Protein 5APU (pdb70)

GO terms:
  GO:0005634 nucleus (C, IDA)
  GO:0001228 DNA-binding transcription activator activity, RNA polymerase II-specific (F, IDA)
  GO:0003682 chromatin binding (F, IDA)
  GO:0003700 DNA-binding transcription factor activity (F, IDA)
  GO:0045899 positive regulation of RNA polymerase II transcription preinitiation complex assembly (P, IDA)
  GO:0043565 sequence-specific DNA binding (F, IDA)
  GO:0045899 positive regulation of RNA polymerase II transcription preinitiation complex assembly (P, IGI)
  GO:1903833 positive regulation of cellular response to amino acid starvation (P, IGI)
  GO:0060261 positive regulation of transcription initiation by RNA polymerase II (P, IGI)
  GO:0001228 DNA-binding transcription activato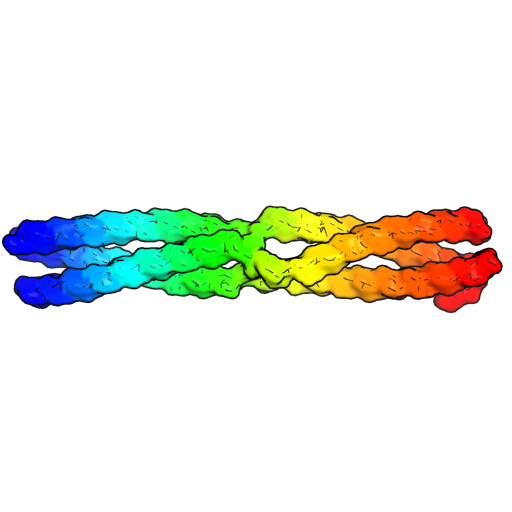r activity, RNA polymerase II-specific (F, IMP)
  GO:0003700 DNA-binding transcription factor activity (F, IMP)
  GO:0045899 positive regulation of RNA polymerase II transcription preinitiation complex assembly (P, IMP)
  GO:0045944 positive regulation of transcription by RNA polymerase II (P, IMP)
  GO:0010688 negative regulation of ribosomal protein gene transcription by RNA polymerase II (P, IMP)
  GO:0043565 sequence-specific DNA binding (F, HDA)
  GO:1903833 positive regulation of cellular response to amino acid starvation (P, IMP)
  GO:1990139 protein localization to nuclear periphery (P, IMP)
  GO:0031669 cellular response to nutrient levels (P, IMP)
  GO:0060261 positive regulation of transcription initiation by RNA polymerase II (P, IMP)
  GO:0000122 negative regulation of transcription by RNA polymerase II (P, IMP)

Organism: Saccharomyces cerevisiae (strain ATCC 204508 / S288c) (NCBI:txid559292)

InterPro domains:
  IPR004827 Basic-leucine zipper domain [PF07716] (225-276)
  IPR004827 Basic-leucine zipper domain [PS00036] (231-245)
  IPR004827 Basic-leucine zipper domain [PS50217] (231-276)
  IPR004827 Basic-leucine zipper domain [SM00338] (223-280)
  IPR046347 Basic-leucine zipper domain superfamily [SSF57959] (225-279)
  IPR050946 AP-1 Transcription Factor bZIP [PTHR11462] (76-279)

Solvent-accessible surface area: 12702 Å² total; per-residue (Å²): 100,76,69,49,0,80,91,35,3,100,70,0,69,75,92,2,146,110,0,54,74,27,2,56,54,6,108,109,90,2,59,80,15,16,46,85,88,96,0,121,143,14,35,69,72,0,89,85,0,65,70,64,1,145,101,0,53,79,21,2,62,171,4,96,170,109,44,93,144,73,142,53,10,44,58,76,0,85,92,1,24,74,92,1,157,114,6,43,72,26,1,52,80,2,97,146,82,8,53,99,23,13,42,102,91,84,6,127,143,6,62,72,79,0,86,90,0,45,70,67,1,147,94,1,49,55,11,2,39,98,0,93,156,100,40,93,78,73,73,22,67,89,45,6,111,68,1,69,72,71,1,138,104,3,54,60,19,0,52,117,3,101,79,88,3,77,89,17,2,55,95,71,54,2,115,113,15,60,64,84,0,82,73,0,51,75,94,2,146,107,2,49,71,28,1,46,164,3,30,161,105,49,70,37,268

Sequence (205 aa):
HMKQLEDKVEEEELLSKVYHLENEVARLLKKLIANKEDKADMKQLEDKVEEEELLSKVYHLENEVARLKKLVGHMKQLEDKVEELLSSKVYHLENEEVARLKKLIANKEDKADMKQLEDKVEELLSKVYHLENEVARLKKLVGMKQLEDKVEELLSKKVYYHLENEVARRLKKLIANKEDKADMKQLEDKVEELLSKVYHLENEVARLKKLVGER

Structure (mmCIF, N/CA/C/O backbone):
data_5APU
#
_entry.id   5APU
#
_cell.length_a   26.200
_cell.length_b   37.520
_cell.length_c   95.000
_cell.angle_alpha   90.00
_cell.angle_beta   92.56
_cell.angle_gamma   90.00
#
_symmetry.space_group_name_H-M   'P 1 21 1'
#
loop_
_entity.id
_entity.type
_entity.pdbx_description
1 polymer 'GENERAL CONTROL PROTEIN GCN4'
2 non-polymer UREA
3 water water
#
loop_
_atom_site.group_PDB
_atom_site.id
_atom_site.type_symbol
_atom_site.label_atom_id
_atom_site.label_alt_id
_atom_site.label_comp_id
_atom_site.label_asym_id
_atom_site.label_entity_id
_atom_site.label_seq_id
_atom_site.pdbx_PDB_ins_code
_atom_site.Cartn_x
_atom_site.Cartn_y
_atom_site.Cartn_z
_atom_site.occupancy
_atom_site.B_iso_or_equiv
_atom_site.auth_seq_id
_atom_site.auth_comp_id
_atom_site.auth_asym_id
_atom_site.auth_atom_id
_atom_site.pdbx_PDB_model_num
ATOM 1 N N . HIS A 1 26 ? -12.320 -5.188 -20.868 1.00 45.12 0 HIS A N 1
ATOM 2 C CA . HIS A 1 26 ? -12.249 -3.886 -20.135 1.00 44.02 0 HIS A CA 1
ATOM 3 C C . HIS A 1 26 ? -12.990 -3.960 -18.800 1.00 44.95 0 HIS A C 1
ATOM 4 O O . HIS A 1 26 ? -12.442 -3.597 -17.757 1.00 43.83 0 HIS A O 1
ATOM 6 N N . MET A 1 27 ? -14.237 -4.424 -18.845 1.00 44.74 1 MET A N 1
ATOM 7 C CA . MET A 1 27 ? -15.043 -4.604 -17.634 1.00 44.08 1 MET A CA 1
ATOM 8 C C . MET A 1 27 ? -14.467 -5.681 -16.719 1.00 43.55 1 MET A C 1
ATOM 9 O O . MET A 1 27 ? -14.448 -5.514 -15.497 1.00 43.63 1 MET A O 1
ATOM 14 N N . LYS A 1 28 ? -14.012 -6.782 -17.315 1.00 45.83 2 LYS A N 1
ATOM 15 C CA . LYS A 1 28 ? -13.433 -7.892 -16.559 1.00 43.67 2 LYS A CA 1
ATOM 16 C C . LYS A 1 28 ? -12.179 -7.462 -15.804 1.00 41.22 2 LYS A C 1
ATOM 17 O O . LYS A 1 28 ? -11.991 -7.837 -14.644 1.00 40.11 2 LYS A O 1
ATOM 19 N N . GLN A 1 29 ? -11.332 -6.673 -16.462 1.00 38.50 3 GLN A N 1
ATOM 20 C CA . GLN A 1 29 ? -10.098 -6.173 -15.854 1.00 36.55 3 GLN A CA 1
ATOM 21 C C . GLN A 1 29 ? -10.376 -5.270 -14.658 1.00 35.17 3 GLN A C 1
ATOM 22 O O . GLN A 1 29 ? -9.711 -5.375 -13.627 1.00 35.58 3 GLN A O 1
ATOM 24 N N . LEU A 1 30 ? -11.355 -4.382 -14.808 1.00 34.07 4 LEU A N 1
ATOM 25 C CA . LEU A 1 30 ? -11.732 -3.457 -13.746 1.00 32.53 4 LEU A CA 1
ATOM 26 C C . LEU A 1 30 ? -12.304 -4.206 -12.545 1.00 31.57 4 LEU A C 1
ATOM 27 O O . LEU A 1 30 ? -11.943 -3.912 -11.411 1.00 29.23 4 LEU A O 1
ATOM 32 N N . GLU A 1 31 ? -13.177 -5.179 -12.797 1.00 32.13 5 GLU A N 1
ATOM 33 C CA . GLU A 1 31 ? -13.723 -6.023 -11.726 1.00 32.87 5 GLU A CA 1
ATOM 34 C C . GLU A 1 31 ? -12.624 -6.754 -10.955 1.00 32.03 5 GLU A C 1
ATOM 35 O O . GLU A 1 31 ? -12.674 -6.835 -9.728 1.00 32.58 5 GLU A O 1
ATOM 41 N N . ASP A 1 32 ? -11.630 -7.270 -11.675 1.00 32.64 6 ASP A N 1
ATOM 42 C CA . ASP A 1 32 ? -10.518 -7.990 -11.053 1.00 31.98 6 ASP A CA 1
ATOM 43 C C . ASP A 1 32 ? -9.676 -7.078 -10.157 1.00 30.97 6 ASP A C 1
ATOM 44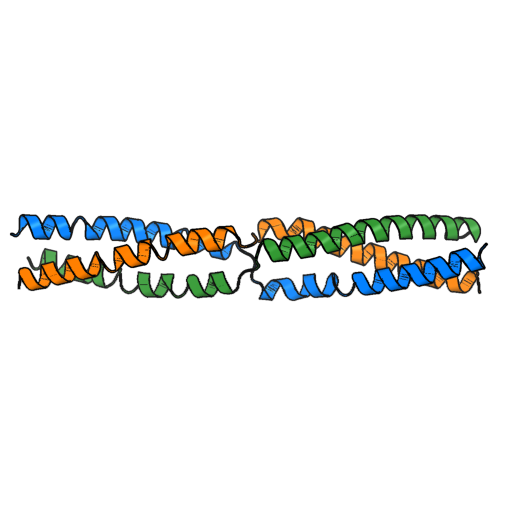 O O . ASP A 1 32 ? -9.211 -7.504 -9.100 1.00 32.51 6 ASP A O 1
ATOM 49 N N . LYS A 1 33 ? -9.494 -5.825 -10.568 1.00 27.07 7 LYS A N 1
ATOM 50 C CA . LYS A 1 33 ? -8.781 -4.862 -9.730 1.00 26.74 7 LYS A CA 1
ATOM 51 C C . LYS A 1 33 ? -9.615 -4.396 -8.532 1.00 24.29 7 LYS A C 1
ATOM 52 O O . LYS A 1 33 ? -9.066 -4.172 -7.455 1.00 25.50 7 LYS A O 1
ATOM 58 N N . VAL A 1 34 ? -10.928 -4.255 -8.706 1.00 23.76 8 VAL A N 1
ATOM 59 C CA . VAL A 1 34 ? -11.796 -3.933 -7.570 1.00 23.40 8 VAL A CA 1
ATOM 60 C C . VAL A 1 34 ? -11.781 -5.096 -6.575 1.00 23.42 8 VAL A C 1
ATOM 61 O O . VAL A 1 34 ? -11.717 -4.879 -5.359 1.00 24.50 8 VAL A O 1
ATOM 65 N N . GLU A 1 35 ? -11.843 -6.324 -7.091 1.00 26.94 9 GLU A N 1
ATOM 66 C CA A GLU A 1 35 ? -11.760 -7.498 -6.234 0.50 28.22 9 GLU A CA 1
ATOM 67 C CA B GLU A 1 35 ? -11.733 -7.527 -6.260 0.25 28.46 9 GLU A CA 1
ATOM 68 C CA C GLU A 1 35 ? -11.740 -7.527 -6.258 0.25 28.64 9 GLU A CA 1
ATOM 69 C C . GLU A 1 35 ? -10.413 -7.534 -5.501 1.00 26.89 9 GLU A C 1
ATOM 70 O O . GLU A 1 35 ? -10.375 -7.808 -4.303 1.00 29.97 9 GLU A O 1
ATOM 86 N N . GLU A 1 36 ? -9.327 -7.241 -6.214 1.00 27.45 10 GLU A N 1
ATOM 87 C CA . GLU A 1 36 ? -7.989 -7.172 -5.615 1.00 26.92 10 GLU A CA 1
ATOM 88 C C . GLU A 1 36 ? -7.955 -6.167 -4.459 1.00 26.10 10 GLU A C 1
ATOM 89 O O . GLU A 1 36 ? -7.432 -6.461 -3.377 1.00 27.23 10 GLU A O 1
ATOM 95 N N . LEU A 1 37 ? -8.514 -4.983 -4.700 1.00 23.42 11 LEU A N 1
ATOM 96 C CA . LEU A 1 37 ? -8.551 -3.924 -3.697 1.00 20.34 11 LEU A CA 1
ATOM 97 C C . LEU A 1 37 ? -9.396 -4.331 -2.479 1.00 20.66 11 LEU A C 1
ATOM 98 O O . LEU A 1 37 ? -8.979 -4.122 -1.348 1.00 22.95 11 LEU A O 1
ATOM 103 N N . LEU A 1 38 ? -10.565 -4.931 -2.709 1.00 21.49 12 LEU A N 1
ATOM 104 C CA . LEU A 1 38 ? -11.407 -5.419 -1.602 1.00 22.61 12 LEU A CA 1
ATOM 105 C C . LEU A 1 38 ? -10.629 -6.368 -0.688 1.00 22.71 12 LEU A C 1
ATOM 106 O O . LEU A 1 38 ? -10.670 -6.245 0.542 1.00 24.09 12 LEU A O 1
ATOM 111 N N . SER A 1 39 ? -9.904 -7.303 -1.293 1.00 23.25 13 SER A N 1
ATOM 112 C CA . SER A 1 39 ? -9.149 -8.292 -0.530 1.00 24.23 13 SER A CA 1
ATOM 113 C C . SER A 1 39 ? -7.994 -7.664 0.246 1.00 23.71 13 SER A C 1
ATOM 114 O O . SER A 1 39 ? -7.764 -8.007 1.406 1.00 24.66 13 SER A O 1
ATOM 117 N N . LYS A 1 40 ? -7.275 -6.743 -0.387 1.00 22.14 14 LYS A N 1
ATOM 118 C CA . LYS A 1 40 ? -6.156 -6.080 0.275 1.00 22.17 14 LYS A CA 1
ATOM 119 C C . LYS A 1 40 ? -6.608 -5.165 1.417 1.00 21.11 14 LYS A C 1
ATOM 120 O O . LYS A 1 40 ? -5.926 -5.064 2.442 1.00 21.05 14 LYS A O 1
ATOM 126 N N . VAL A 1 41 ? -7.758 -4.515 1.247 1.00 19.63 15 VAL A N 1
ATOM 127 C CA . VAL A 1 41 ? -8.329 -3.700 2.318 1.00 19.03 15 VAL A CA 1
ATOM 128 C C . VAL A 1 41 ? -8.747 -4.568 3.511 1.00 19.17 15 VAL A C 1
ATOM 129 O O . VAL A 1 41 ? -8.446 -4.227 4.653 1.00 19.98 15 VAL A O 1
ATOM 133 N N . TYR A 1 42 ? -9.414 -5.693 3.256 1.00 21.97 16 TYR A N 1
ATOM 134 C CA . TYR A 1 42 ? -9.778 -6.620 4.334 1.00 23.53 16 TYR A CA 1
ATOM 135 C C . TYR A 1 42 ? -8.542 -7.031 5.136 1.00 22.78 16 TYR A C 1
ATOM 136 O O . TYR A 1 42 ? -8.546 -6.990 6.367 1.00 23.86 16 TYR A O 1
ATOM 145 N N . HIS A 1 43 ? -7.480 -7.400 4.428 1.00 22.51 17 HIS A N 1
ATOM 146 C CA . HIS A 1 43 ? -6.231 -7.805 5.062 1.00 24.17 17 HIS A CA 1
ATOM 147 C C . HIS A 1 43 ? -5.660 -6.683 5.933 1.00 22.91 17 HIS A C 1
ATOM 148 O O . HIS A 1 43 ? -5.321 -6.899 7.101 1.00 24.39 17 HIS A O 1
ATOM 155 N N . LEU A 1 44 ? -5.583 -5.482 5.365 1.00 20.63 18 LEU A N 1
ATOM 156 C CA . LEU A 1 44 ? -5.068 -4.325 6.093 1.00 19.66 18 LEU A CA 1
ATOM 157 C C . LEU A 1 44 ? -5.912 -4.010 7.333 1.00 18.05 18 LEU A C 1
ATOM 158 O O . LEU A 1 44 ? -5.369 -3.740 8.402 1.00 18.96 18 LEU A O 1
ATOM 163 N N . GLU A 1 45 ? -7.232 -4.044 7.185 1.00 19.15 19 GLU A N 1
ATOM 164 C CA . GLU A 1 45 ? -8.136 -3.773 8.307 1.00 20.48 19 GLU A CA 1
ATOM 165 C C . GLU A 1 45 ? -7.882 -4.721 9.471 1.00 20.42 19 GLU A C 1
ATOM 166 O O . GLU A 1 45 ? -7.825 -4.297 10.623 1.00 22.10 19 GLU A O 1
ATOM 172 N N . ASN A 1 46 ? -7.719 -6.004 9.173 1.00 22.38 20 ASN A N 1
ATOM 173 C CA . ASN A 1 46 ? -7.490 -6.980 10.226 1.00 25.55 20 ASN A CA 1
ATOM 174 C C . ASN A 1 46 ? -6.176 -6.758 10.954 1.00 24.97 20 ASN A C 1
ATOM 175 O O . ASN A 1 46 ? -6.117 -6.856 12.183 1.00 27.13 20 ASN A O 1
ATOM 180 N N . GLU A 1 47 ? -5.119 -6.438 10.220 1.00 23.17 21 GLU A N 1
ATOM 181 C CA . GLU A 1 47 ? -3.838 -6.265 10.884 1.00 24.66 21 GLU A CA 1
ATOM 182 C C . GLU A 1 47 ? -3.772 -4.943 11.651 1.00 20.90 21 GLU A C 1
ATOM 183 O O . GLU A 1 47 ? -3.147 -4.882 12.699 1.00 22.39 21 GLU A O 1
ATOM 189 N N . VAL A 1 48 ? -4.461 -3.908 11.177 1.00 19.12 22 VAL A N 1
ATOM 190 C CA . VAL A 1 48 ? -4.549 -2.670 11.946 1.00 18.81 22 VAL A CA 1
ATOM 191 C C . VAL A 1 48 ? -5.330 -2.891 13.251 1.00 19.03 22 VAL A C 1
ATOM 192 O O . VAL A 1 48 ? -4.936 -2.389 14.302 1.00 19.47 22 VAL A O 1
ATOM 196 N N . ALA A 1 49 ? -6.428 -3.643 13.194 1.00 20.04 23 ALA A N 1
ATOM 197 C CA . ALA A 1 49 ? -7.190 -3.954 14.409 1.00 20.94 23 ALA A CA 1
ATOM 198 C C . ALA A 1 49 ? -6.334 -4.709 15.431 1.00 21.28 23 ALA A C 1
ATOM 199 O O . ALA A 1 49 ? -6.413 -4.449 16.637 1.00 22.57 23 ALA A O 1
ATOM 201 N N . ARG A 1 50 ? -5.512 -5.636 14.948 1.00 21.26 24 ARG A N 1
ATOM 202 C CA . ARG A 1 50 ? -4.624 -6.400 15.820 1.00 22.75 24 ARG A CA 1
ATOM 203 C C . ARG A 1 50 ? -3.559 -5.497 16.440 1.00 21.85 24 ARG A C 1
ATOM 204 O O . ARG A 1 50 ? -3.293 -5.577 17.641 1.00 22.57 24 ARG A O 1
ATOM 206 N N . LEU A 1 51 ? -2.968 -4.631 15.618 1.00 21.58 25 LEU A N 1
ATOM 207 C CA A LEU A 1 51 ? -1.929 -3.714 16.084 0.50 21.76 25 LEU A CA 1
ATOM 208 C CA B LEU A 1 51 ? -1.928 -3.714 16.069 0.50 21.51 25 LEU A CA 1
ATOM 209 C C . LEU A 1 51 ? -2.452 -2.781 17.167 1.00 20.59 25 LEU A C 1
ATOM 210 O O . LEU A 1 51 ? -1.756 -2.507 18.142 1.00 19.70 25 LEU A O 1
ATOM 219 N N . LYS A 1 52 ? -3.684 -2.305 17.000 1.00 19.78 26 LYS A N 1
ATOM 220 C CA . LYS A 1 52 ? -4.315 -1.428 17.979 1.00 20.42 26 LYS A CA 1
ATOM 221 C C . LYS A 1 52 ? -4.356 -2.092 19.351 1.00 21.89 26 LYS A C 1
ATOM 222 O O . LYS A 1 52 ? -3.973 -1.485 20.353 1.00 23.52 26 LYS A O 1
ATOM 228 N N . LYS A 1 53 ? -4.791 -3.347 19.392 1.00 23.53 27 LYS A N 1
ATOM 229 C CA . LYS A 1 53 ? -4.836 -4.083 20.657 1.00 24.66 27 LYS A CA 1
ATOM 230 C C . LYS A 1 53 ? -3.442 -4.349 21.232 1.00 22.86 27 LYS A C 1
ATOM 231 O O . LYS A 1 53 ? -3.239 -4.241 22.443 1.00 24.50 27 LYS A O 1
ATOM 235 N N . LEU A 1 54 ? -2.476 -4.670 20.372 1.00 21.39 28 LEU A N 1
ATOM 236 C CA . LEU A 1 54 ? -1.101 -4.901 20.830 1.00 22.13 28 LEU A CA 1
ATOM 237 C C . LEU A 1 54 ? -0.496 -3.647 21.434 1.00 20.42 28 LEU A C 1
ATOM 238 O O . LEU A 1 54 ? 0.156 -3.704 22.474 1.00 21.59 28 LEU A O 1
ATOM 243 N N . ILE A 1 55 ? -0.700 -2.514 20.772 1.00 18.76 29 ILE A N 1
ATOM 244 C CA . ILE A 1 55 ? -0.207 -1.241 21.282 1.00 18.29 29 ILE A CA 1
ATOM 245 C C . ILE A 1 55 ? -0.810 -0.934 22.663 1.00 18.04 29 ILE A C 1
ATOM 246 O O . ILE A 1 55 ? -0.105 -0.460 23.560 1.00 18.06 29 ILE A O 1
ATOM 251 N N . ALA A 1 56 ? -2.095 -1.232 22.844 1.00 18.09 30 ALA A N 1
ATOM 252 C CA . ALA A 1 56 ? -2.771 -1.000 24.130 1.00 18.74 30 ALA A CA 1
ATOM 253 C C . ALA A 1 56 ? -2.172 -1.814 25.284 1.00 20.32 30 ALA A C 1
ATOM 254 O O . ALA A 1 56 ? -2.333 -1.452 26.451 1.00 23.68 30 ALA A O 1
ATOM 256 N N . ASN A 1 57 ? -1.504 -2.918 24.957 1.00 19.18 31 ASN A N 1
ATOM 257 C CA . ASN A 1 57 ? -0.823 -3.744 25.957 1.00 18.72 31 ASN A CA 1
ATOM 258 C C . ASN A 1 57 ? 0.620 -3.346 26.249 1.00 17.89 31 ASN A C 1
ATOM 259 O O . ASN A 1 57 ? 1.288 -3.996 27.052 1.00 18.85 31 ASN A O 1
ATOM 264 N N . LYS A 1 58 ? 1.097 -2.285 25.608 1.00 15.40 32 LYS A N 1
ATOM 265 C CA . LYS A 1 58 ? 2.433 -1.767 25.874 1.00 14.71 32 LYS A CA 1
ATOM 266 C C . LYS A 1 58 ? 2.353 -0.631 26.880 1.00 15.55 32 LYS A C 1
ATOM 267 O O . LYS A 1 58 ? 1.387 0.129 26.908 1.00 16.31 32 LYS A O 1
ATOM 273 N N . GLU A 1 59 ? 3.394 -0.527 27.695 1.00 14.91 33 GLU A N 1
ATOM 274 C CA . GLU A 1 59 ? 3.483 0.471 28.755 1.00 15.74 33 GLU A CA 1
ATOM 275 C C . GLU A 1 59 ? 3.738 1.877 28.201 1.00 15.64 33 GLU A C 1
ATOM 276 O O . GLU A 1 59 ? 4.655 2.076 27.410 1.00 16.11 33 GLU A O 1
ATOM 282 N N . ASP A 1 60 ? 2.916 2.838 28.621 1.00 16.41 34 ASP A N 1
ATOM 283 C CA . ASP A 1 60 ? 3.122 4.245 28.290 1.00 16.59 34 ASP A CA 1
ATOM 284 C C . ASP A 1 60 ? 4.249 4.816 29.140 1.00 17.57 34 ASP A C 1
ATOM 285 O O . ASP A 1 60 ? 4.304 4.573 30.349 1.00 16.91 34 ASP A O 1
ATOM 290 N N . LYS A 1 61 ? 5.128 5.593 28.511 1.00 17.41 35 LYS A N 1
ATOM 291 C CA . LYS A 1 61 ? 6.223 6.247 29.212 1.00 19.46 35 LYS A CA 1
ATOM 292 C C . LYS A 1 61 ? 5.703 7.103 30.366 1.00 20.09 35 LYS A C 1
ATOM 293 O O . LYS A 1 61 ? 6.302 7.133 31.439 1.00 21.42 35 LYS A O 1
ATOM 299 N N . ALA A 1 62 ? 4.575 7.777 30.152 1.00 19.59 36 ALA A N 1
ATOM 300 C CA . ALA A 1 62 ? 3.980 8.638 31.181 1.00 20.04 36 ALA A CA 1
ATOM 301 C C . ALA A 1 62 ? 3.653 7.880 32.471 1.00 19.35 36 ALA A C 1
ATOM 302 O O . ALA A 1 62 ? 3.667 8.458 33.558 1.00 23.15 36 ALA A O 1
ATOM 304 N N . ASP A 1 63 ? 3.354 6.588 32.344 1.00 16.93 37 ASP A N 1
ATOM 305 C CA . ASP A 1 63 ? 2.989 5.766 33.493 1.00 18.95 37 ASP A CA 1
ATOM 306 C C . ASP A 1 63 ? 4.194 5.166 34.220 1.00 19.22 37 ASP A C 1
ATOM 307 O O . ASP A 1 63 ? 4.016 4.454 35.201 1.00 21.57 37 ASP A O 1
ATOM 312 N N . MET A 1 64 ? 5.399 5.466 33.733 1.00 17.65 38 MET A N 1
ATOM 313 C CA . MET A 1 64 ? 6.659 4.976 34.297 1.00 19.03 38 MET A CA 1
ATOM 314 C C . MET A 1 64 ? 7.246 5.900 35.347 1.00 16.61 38 MET A C 1
ATOM 315 O O . MET A 1 64 ? 8.172 5.524 36.054 1.00 16.26 38 MET A O 1
ATOM 320 N N . LYS A 1 65 ? 6.759 7.128 35.418 1.00 15.68 39 LYS A N 1
ATOM 321 C CA . LYS A 1 65 ? 7.499 8.156 36.153 1.00 16.01 39 LYS A CA 1
ATOM 322 C C . LYS A 1 65 ? 7.591 7.858 37.645 1.00 14.18 39 LYS A C 1
ATOM 323 O O . LYS A 1 65 ? 8.639 8.082 38.254 1.00 13.84 39 LYS A O 1
ATOM 329 N N . GLN A 1 66 ? 6.508 7.361 38.239 1.00 13.29 40 GLN A N 1
ATOM 330 C CA . GLN A 1 66 ? 6.535 7.038 39.663 1.00 13.04 40 GLN A CA 1
ATOM 331 C C . GLN A 1 66 ? 7.560 5.951 39.980 1.00 12.93 40 GLN A C 1
ATOM 332 O O . GLN A 1 66 ? 8.294 6.056 40.958 1.00 12.70 40 GLN A O 1
ATOM 338 N N . LEU A 1 67 ? 7.633 4.934 39.129 1.00 12.49 41 LEU A N 1
ATOM 339 C CA . LEU A 1 67 ? 8.596 3.852 39.305 1.00 13.23 41 LEU A CA 1
ATOM 340 C C . LEU A 1 67 ? 10.024 4.385 39.157 1.00 12.91 41 LEU A C 1
ATOM 341 O O . LEU A 1 67 ? 10.904 4.075 39.965 1.00 12.85 41 LEU A O 1
ATOM 346 N N . GLU A 1 68 ? 10.249 5.194 38.122 1.00 13.39 42 GLU A N 1
ATOM 347 C CA . GLU A 1 68 ? 11.566 5.789 37.879 1.00 13.93 42 GLU A CA 1
ATOM 348 C C . GLU A 1 68 ? 12.004 6.646 39.066 1.00 12.45 42 GLU A C 1
ATOM 349 O O . GLU A 1 68 ? 13.150 6.577 39.501 1.00 13.64 42 GLU A O 1
ATOM 355 N N . ASP A 1 69 ? 11.088 7.452 39.598 1.00 12.79 43 ASP A N 1
ATOM 356 C CA . ASP A 1 69 ? 11.405 8.292 40.753 1.00 12.75 43 ASP A CA 1
ATOM 357 C C . ASP A 1 69 ? 11.769 7.446 41.978 1.00 11.94 43 ASP A C 1
ATOM 358 O O . ASP A 1 69 ? 12.672 7.808 42.727 1.00 13.60 43 ASP A O 1
ATOM 363 N N . LYS A 1 70 ? 11.079 6.326 42.178 1.00 11.95 44 LYS A N 1
ATOM 364 C CA . LYS A 1 70 ? 11.411 5.424 43.285 1.00 12.02 44 LYS A CA 1
ATOM 365 C C . LYS A 1 70 ? 12.811 4.846 43.162 1.00 12.03 44 LYS A C 1
ATOM 366 O O . LYS A 1 70 ? 13.535 4.763 44.152 1.00 12.92 44 LYS A O 1
ATOM 372 N N . VAL A 1 71 ? 13.201 4.469 41.947 1.00 11.74 45 VAL A N 1
ATOM 373 C CA . VAL A 1 71 ? 14.537 3.921 41.738 1.00 12.86 45 VAL A CA 1
ATOM 374 C C . VAL A 1 71 ? 15.592 5.000 42.019 1.00 12.41 45 VAL A C 1
ATOM 375 O O . VAL A 1 71 ? 16.592 4.740 42.688 1.00 13.62 45 VAL A O 1
ATOM 379 N N . GLU A 1 72 ? 15.349 6.220 41.551 1.00 14.45 46 GLU A N 1
ATOM 380 C CA A GLU A 1 72 ? 16.271 7.329 41.816 0.50 16.84 46 GLU A CA 1
ATOM 381 C CA B GLU A 1 72 ? 16.273 7.325 41.805 0.50 16.39 46 GLU A CA 1
ATOM 382 C C . GLU A 1 72 ? 16.412 7.589 43.317 1.00 15.94 46 GLU A C 1
ATOM 383 O O . GLU A 1 72 ? 17.528 7.762 43.834 1.00 18.58 46 GLU A O 1
ATOM 394 N N . GLU A 1 73 ? 15.282 7.601 44.018 1.00 16.06 47 GLU A N 1
ATOM 395 C CA A GLU A 1 73 ? 15.282 7.795 45.467 0.50 17.77 47 GLU A CA 1
ATOM 396 C CA B GLU A 1 73 ? 15.220 7.753 45.478 0.50 17.88 47 GLU A CA 1
ATOM 397 C C . GLU A 1 73 ? 16.054 6.672 46.164 1.00 15.21 47 GLU A C 1
ATOM 398 O O . GLU A 1 73 ? 16.833 6.936 47.084 1.00 16.38 47 GLU A O 1
ATOM 409 N N . LEU A 1 74 ? 15.868 5.442 45.705 1.00 12.48 48 LEU A N 1
ATOM 410 C CA . LEU A 1 74 ? 16.597 4.303 46.272 1.00 11.72 48 LEU A CA 1
ATOM 411 C C . LEU A 1 74 ? 18.108 4.411 46.091 1.00 11.40 48 LEU A C 1
ATOM 412 O O . LEU A 1 74 ? 18.871 4.113 47.016 1.00 11.41 48 LEU A O 1
ATOM 417 N N . LEU A 1 75 ? 18.550 4.817 44.905 1.00 11.80 49 LEU A N 1
ATOM 418 C CA . LEU A 1 75 ? 19.991 5.009 44.688 1.00 13.04 49 LEU A CA 1
ATOM 419 C C . LEU A 1 75 ? 20.581 5.951 45.742 1.00 12.21 49 LEU A C 1
ATOM 420 O O . LEU A 1 75 ? 21.614 5.651 46.335 1.00 12.44 49 LEU A O 1
ATOM 425 N N . SER A 1 76 ? 19.900 7.066 46.003 1.00 13.57 50 SER A N 1
ATOM 426 C CA . SER A 1 76 ? 20.382 8.034 46.985 1.00 14.95 50 SER A CA 1
ATOM 427 C C . SER A 1 76 ? 20.342 7.465 48.393 1.00 13.11 50 SER A C 1
ATOM 428 O O . SER A 1 76 ? 21.298 7.606 49.151 1.00 13.68 50 SER A O 1
ATOM 431 N N . LYS A 1 77 ? 19.240 6.814 48.745 1.00 11.89 51 LYS A N 1
ATOM 432 C CA . LYS A 1 77 ? 19.077 6.329 50.109 1.00 12.00 51 LYS A CA 1
ATOM 433 C C . LYS A 1 77 ? 20.102 5.244 50.432 1.00 11.67 51 LYS A C 1
ATOM 434 O O . LYS A 1 77 ? 20.635 5.202 51.529 1.00 11.71 51 LYS A O 1
ATOM 440 N N . VAL A 1 78 ? 20.360 4.370 49.465 1.00 10.82 52 VAL A N 1
ATOM 441 C CA . VAL A 1 78 ? 21.314 3.289 49.659 1.00 10.79 52 VAL A CA 1
ATOM 442 C C . VAL A 1 78 ? 22.741 3.834 49.768 1.00 11.02 52 VAL A C 1
ATOM 443 O O . VAL A 1 78 ? 23.510 3.384 50.616 1.00 11.60 52 VAL A O 1
ATOM 447 N N . TYR A 1 79 ? 23.104 4.809 48.936 1.00 11.39 53 TYR A N 1
ATOM 448 C CA . TYR A 1 79 ? 24.425 5.420 49.044 1.00 12.17 53 TYR A CA 1
ATOM 449 C C . TYR A 1 79 ? 24.616 6.025 50.441 1.00 12.11 53 TYR A C 1
ATOM 450 O O . TYR A 1 79 ? 25.666 5.862 51.068 1.00 12.08 53 TYR A O 1
ATOM 459 N N . HIS A 1 80 ? 23.602 6.738 50.927 1.00 12.10 54 HIS A N 1
ATOM 460 C CA . HIS A 1 80 ? 23.673 7.333 52.255 1.00 12.88 54 HIS A CA 1
ATOM 461 C C . HIS A 1 80 ? 23.814 6.265 53.337 1.00 11.36 54 HIS A C 1
ATOM 462 O O . HIS A 1 80 ? 24.648 6.389 54.230 1.00 12.21 54 HIS A O 1
ATOM 469 N N . LEU A 1 81 ? 23.026 5.195 53.232 1.00 10.82 55 LEU A N 1
ATOM 470 C CA . LEU A 1 81 ? 23.109 4.110 54.205 1.00 11.08 55 LEU A CA 1
ATOM 471 C C . LEU A 1 81 ? 24.491 3.477 54.241 1.00 11.18 55 LEU A C 1
ATOM 472 O O . LEU A 1 81 ? 25.001 3.149 55.307 1.00 12.41 55 LEU A O 1
ATOM 477 N N . GLU A 1 82 ? 25.092 3.303 53.071 1.00 11.13 56 GLU A N 1
ATOM 478 C CA . GLU A 1 82 ? 26.427 2.723 53.007 1.00 11.68 56 GLU A CA 1
ATOM 479 C C . GLU A 1 82 ? 27.425 3.568 53.795 1.00 11.96 56 GLU A C 1
ATOM 480 O O . GLU A 1 82 ? 28.255 3.036 54.533 1.00 13.76 56 GLU A O 1
ATOM 486 N N . ASN A 1 83 ? 27.335 4.886 53.655 1.00 12.56 57 ASN A N 1
ATOM 487 C CA . ASN A 1 83 ? 28.240 5.769 54.385 1.00 13.98 57 ASN A CA 1
ATOM 488 C C . ASN A 1 83 ? 27.961 5.723 55.886 1.00 13.96 57 ASN A C 1
ATOM 489 O O . ASN A 1 83 ? 28.885 5.685 56.696 1.00 15.63 57 ASN A O 1
ATOM 494 N N . GLU A 1 84 ? 26.687 5.698 56.266 1.00 13.22 58 GLU A N 1
ATOM 495 C CA . GLU A 1 84 ? 26.343 5.629 57.684 1.00 14.02 58 GLU A CA 1
ATOM 496 C C . GLU A 1 84 ? 26.817 4.328 58.327 1.00 13.45 58 GLU A C 1
ATOM 497 O O . GLU A 1 84 ?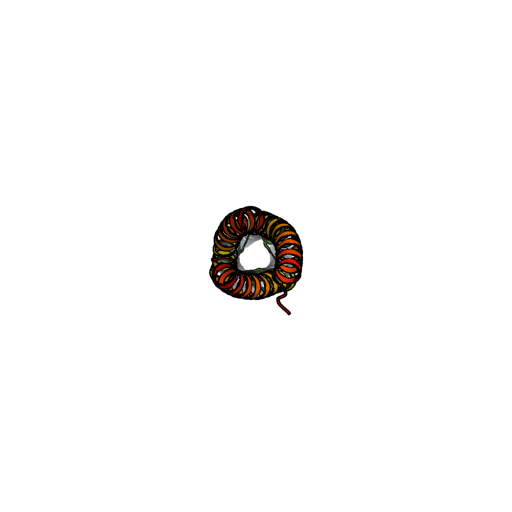 27.313 4.317 59.458 1.00 14.44 58 GLU A O 1
ATOM 503 N N . VAL A 1 85 ? 26.643 3.226 57.607 1.00 13.27 59 VAL A N 1
ATOM 504 C CA . VAL A 1 85 ? 27.009 1.923 58.140 1.00 13.89 59 VAL A CA 1
ATOM 505 C C . VAL A 1 85 ? 28.525 1.803 58.272 1.00 14.53 59 VAL A C 1
ATOM 506 O O . VAL A 1 85 ? 29.015 1.240 59.252 1.00 15.73 59 VAL A O 1
ATOM 510 N N . ALA A 1 86 ? 29.272 2.344 57.310 1.00 14.50 60 ALA A N 1
ATOM 511 C CA . ALA A 1 86 ? 30.735 2.339 57.421 1.00 16.48 60 ALA A CA 1
ATOM 512 C C . ALA A 1 86 ? 31.177 3.065 58.685 1.00 16.73 60 ALA A C 1
ATOM 513 O O . ALA A 1 86 ? 32.053 2.587 59.408 1.00 19.68 60 ALA A O 1
ATOM 515 N N . ARG A 1 87 ? 30.556 4.211 58.951 1.00 17.12 61 ARG A N 1
ATOM 516 C CA . ARG A 1 87 ? 30.867 5.007 60.137 1.00 19.62 61 ARG A CA 1
ATOM 517 C C . ARG A 1 87 ? 30.537 4.234 61.421 1.00 18.43 61 ARG A C 1
ATOM 518 O O . ARG A 1 87 ? 31.310 4.268 62.375 1.00 21.68 61 ARG A O 1
ATOM 526 N N . LEU A 1 88 ? 29.415 3.516 61.434 1.00 17.37 62 LEU A N 1
ATOM 527 C CA . LEU A 1 88 ? 29.033 2.724 62.611 1.00 18.41 62 LEU A CA 1
ATOM 528 C C . LEU A 1 88 ? 29.977 1.556 62.853 1.00 19.53 62 LEU A C 1
ATOM 529 O O . LEU A 1 88 ? 30.319 1.253 63.993 1.00 21.04 62 LEU A O 1
ATOM 534 N N . LYS A 1 89 ? 30.394 0.890 61.781 1.00 19.13 63 LYS A N 1
ATOM 535 C CA . LYS A 1 89 ? 31.304 -0.246 61.910 1.00 20.13 63 LYS A CA 1
ATOM 536 C C . LYS A 1 89 ? 32.617 0.191 62.551 1.00 21.30 63 LYS A C 1
ATOM 537 O O . LYS A 1 89 ? 33.181 -0.523 63.385 1.00 23.32 63 LYS A O 1
ATOM 543 N N . LYS A 1 90 ? 33.084 1.378 62.181 1.00 20.60 64 LYS A N 1
ATOM 544 C CA . LYS A 1 90 ? 34.284 1.942 62.787 1.00 22.76 64 LYS A CA 1
ATOM 545 C C . LYS A 1 90 ? 34.091 2.230 64.270 1.00 25.46 64 LYS A C 1
ATOM 546 O O . LYS A 1 90 ? 34.933 1.852 65.087 1.00 29.13 64 LYS A O 1
ATOM 552 N N . LEU A 1 91 ? 32.997 2.912 64.609 1.00 24.68 65 LEU A N 1
ATOM 553 C CA . LEU A 1 91 ? 32.737 3.319 65.992 1.00 27.68 65 LEU A CA 1
ATOM 554 C C . LEU A 1 91 ? 32.470 2.142 66.927 1.00 28.95 65 LEU A C 1
ATOM 555 O O . LEU A 1 91 ? 32.893 2.164 68.085 1.00 31.95 65 LEU A O 1
ATOM 560 N N . VAL A 1 92 ? 31.763 1.125 66.436 1.00 30.50 66 VAL A N 1
ATOM 561 C CA . VAL A 1 92 ? 31.486 -0.077 67.232 1.00 33.81 66 VAL A CA 1
ATOM 562 C C . VAL A 1 92 ? 32.763 -0.898 67.436 1.00 34.47 66 VAL A C 1
ATOM 563 O O . VAL A 1 92 ? 32.960 -1.484 68.499 1.00 38.90 66 VAL A O 1
ATOM 567 N N . GLY A 1 93 ? 33.623 -0.929 66.419 1.00 37.63 67 GLY A N 1
ATOM 568 C CA . GLY A 1 93 ? 34.909 -1.621 66.494 1.00 41.01 67 GLY A CA 1
ATOM 569 C C . GLY A 1 93 ? 34.956 -2.838 65.592 1.00 44.56 67 GLY A C 1
ATOM 570 O O . GLY A 1 93 ? 35.979 -3.117 64.964 1.00 51.31 67 GLY A O 1
ATOM 571 N N . HIS B 1 26 ? -14.860 7.372 -18.634 1.00 38.40 0 HIS B N 1
ATOM 572 C CA . HIS B 1 26 ? -15.369 7.075 -17.260 1.00 37.26 0 HIS B CA 1
ATOM 573 C C . HIS B 1 26 ? -14.788 5.782 -16.689 1.00 37.19 0 HIS B C 1
ATOM 574 O O . HIS B 1 26 ? -14.447 5.720 -15.504 1.00 40.52 0 HIS B O 1
ATOM 581 N N . MET B 1 27 ? -14.693 4.751 -17.526 1.00 37.61 1 MET B N 1
ATOM 582 C CA . MET B 1 27 ? -14.133 3.463 -17.109 1.00 38.40 1 MET B CA 1
ATOM 583 C C . MET B 1 27 ? -12.648 3.623 -16.772 1.00 36.93 1 MET B C 1
ATOM 584 O O . MET B 1 27 ? -12.178 3.123 -15.745 1.00 37.00 1 MET B O 1
ATOM 589 N N . LYS B 1 28 ? -11.926 4.343 -17.631 1.00 37.32 2 LYS B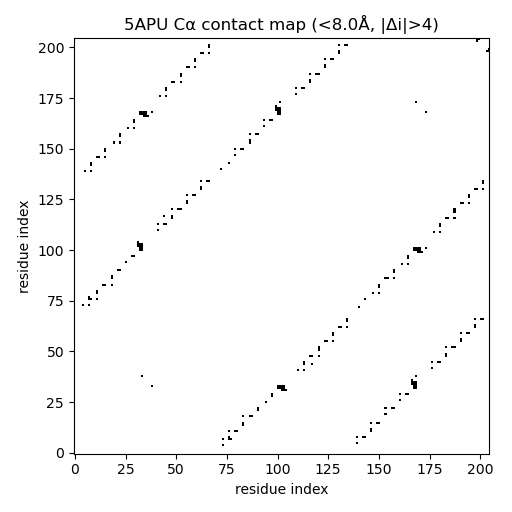 N 1
ATOM 590 C CA . LYS B 1 28 ? -10.520 4.690 -17.387 1.00 36.50 2 LYS B CA 1
ATOM 591 C C . LYS B 1 28 ? -10.357 5.438 -16.063 1.00 35.22 2 LYS B C 1
ATOM 592 O O . LYS B 1 28 ? -9.486 5.105 -15.257 1.00 35.27 2 LYS B O 1
ATOM 598 N N . GLN B 1 29 ? -11.197 6.449 -15.855 1.00 34.01 3 GLN B N 1
ATOM 599 C CA . GLN B 1 29 ? -11.144 7.278 -14.652 1.00 35.61 3 GLN B CA 1
ATOM 600 C C . GLN B 1 29 ? -11.337 6.453 -13.378 1.00 34.92 3 GLN B C 1
ATOM 601 O O . GLN B 1 29 ? -10.639 6.661 -12.386 1.00 31.85 3 GLN B O 1
ATOM 603 N N . LEU B 1 30 ? -12.278 5.513 -13.413 1.00 32.48 4 LEU B N 1
ATOM 604 C CA . LEU B 1 30 ? -12.518 4.636 -12.272 1.00 31.18 4 LEU B CA 1
ATOM 605 C C . LEU B 1 30 ? -11.361 3.657 -12.075 1.00 27.24 4 LEU B C 1
ATOM 606 O O . LEU B 1 30 ? -10.974 3.368 -10.943 1.00 26.08 4 LEU B O 1
ATOM 611 N N . GLU B 1 31 ? -10.803 3.152 -13.173 1.00 27.67 5 GLU B N 1
ATOM 612 C CA . GLU B 1 31 ? -9.662 2.245 -13.087 1.00 28.37 5 GLU B CA 1
ATOM 613 C C . GLU B 1 31 ? -8.464 2.972 -12.477 1.00 26.39 5 GLU B C 1
ATOM 614 O O . GLU B 1 31 ? -7.743 2.405 -11.650 1.00 25.68 5 GLU B O 1
ATOM 620 N N . ASP B 1 32 ? -8.273 4.232 -12.872 1.00 25.76 6 ASP B N 1
ATOM 621 C CA . ASP B 1 32 ? -7.225 5.077 -12.300 1.00 27.99 6 ASP B CA 1
ATOM 622 C C . ASP B 1 32 ? -7.426 5.267 -10.795 1.00 27.34 6 ASP B C 1
ATOM 623 O O . ASP B 1 32 ? -6.464 5.208 -10.037 1.00 25.81 6 ASP B O 1
ATOM 628 N N . LYS B 1 33 ? -8.671 5.492 -10.368 1.00 24.19 7 LYS B N 1
ATOM 629 C CA . LYS B 1 33 ? -8.976 5.651 -8.939 1.00 23.31 7 LYS B CA 1
ATOM 630 C C . LYS B 1 33 ? -8.653 4.379 -8.153 1.00 20.73 7 LYS B C 1
ATOM 631 O O . LYS B 1 33 ? -8.090 4.443 -7.057 1.00 21.28 7 LYS B O 1
ATOM 637 N N . VAL B 1 34 ? -9.003 3.230 -8.719 1.00 20.47 8 VAL B N 1
ATOM 638 C CA . VAL B 1 34 ? -8.703 1.955 -8.083 1.00 20.24 8 VAL B CA 1
ATOM 639 C C . VAL B 1 34 ? -7.183 1.755 -7.984 1.00 20.01 8 VAL B C 1
ATOM 640 O O . VAL B 1 34 ? -6.678 1.319 -6.946 1.00 20.27 8 VAL B O 1
ATOM 644 N N . GLU B 1 35 ? -6.449 2.092 -9.044 1.00 21.19 9 GLU B N 1
ATOM 645 C CA . GLU B 1 35 ? -4.985 1.995 -8.996 1.00 21.00 9 GLU B CA 1
ATOM 646 C C . GLU B 1 35 ? -4.386 2.891 -7.910 1.00 19.67 9 GLU B C 1
ATOM 647 O O . GLU B 1 35 ? -3.464 2.481 -7.199 1.00 20.94 9 GLU B O 1
ATOM 653 N N . GLU B 1 36 ? -4.906 4.111 -7.790 1.00 20.88 10 GLU B N 1
ATOM 654 C CA . GLU B 1 36 ? -4.459 5.039 -6.751 1.00 21.71 10 GLU B CA 1
ATOM 655 C C . GLU B 1 36 ? -4.714 4.463 -5.357 1.00 20.45 10 GLU B C 1
ATOM 656 O O . GLU B 1 36 ? -3.864 4.560 -4.474 1.00 21.35 10 GLU B O 1
ATOM 662 N N . LEU B 1 37 ? -5.881 3.856 -5.165 1.00 18.40 11 LEU B N 1
ATOM 663 C CA . LEU B 1 37 ? -6.213 3.262 -3.875 1.00 17.90 11 LEU B CA 1
ATOM 664 C C . LEU B 1 37 ? -5.340 2.045 -3.580 1.00 17.18 11 LEU B C 1
ATOM 665 O O . LEU B 1 37 ? -4.913 1.850 -2.441 1.00 17.12 11 LEU B O 1
ATOM 670 N N . LEU B 1 38 ? -5.060 1.236 -4.601 1.00 17.36 12 LEU B N 1
ATOM 671 C CA . LEU B 1 38 ? -4.128 0.113 -4.431 1.00 17.47 12 LEU B CA 1
ATOM 672 C C . LEU B 1 38 ? -2.754 0.612 -3.989 1.00 18.27 12 LEU B C 1
ATOM 673 O O . LEU B 1 38 ? -2.132 0.030 -3.101 1.00 18.12 12 LEU B O 1
ATOM 678 N N . SER B 1 39 ? -2.293 1.704 -4.590 1.00 18.49 13 SER B N 1
ATOM 679 C CA A SER B 1 39 ? -1.008 2.282 -4.210 0.50 18.72 13 SER B CA 1
ATOM 680 C CA B SER B 1 39 ? -1.015 2.297 -4.217 0.50 18.88 13 SER B CA 1
ATOM 681 C C . SER B 1 39 ? -1.032 2.780 -2.763 1.00 18.46 13 SER B C 1
ATOM 682 O O . SER B 1 39 ? -0.075 2.566 -2.016 1.00 18.92 13 SER B O 1
ATOM 687 N N . LYS B 1 40 ? -2.126 3.427 -2.361 1.00 17.70 14 LYS B N 1
ATOM 688 C CA . LYS B 1 40 ? -2.279 3.887 -0.974 1.00 18.07 14 LYS B CA 1
ATOM 689 C C . LYS B 1 40 ? -2.261 2.717 0.007 1.00 17.12 14 LYS B C 1
ATOM 690 O O . LYS B 1 40 ? -1.623 2.786 1.067 1.00 18.39 14 LYS B O 1
ATOM 696 N N . VAL B 1 41 ? -2.963 1.644 -0.345 1.00 16.77 15 VAL B N 1
ATOM 697 C CA . VAL B 1 41 ? -3.004 0.463 0.504 1.00 17.48 15 VAL B CA 1
ATOM 698 C C . VAL B 1 41 ? -1.612 -0.173 0.604 1.00 17.39 15 VAL B C 1
ATOM 699 O O . VAL B 1 41 ? -1.211 -0.614 1.679 1.00 19.16 15 VAL B O 1
ATOM 703 N N . TYR B 1 42 ? -0.867 -0.195 -0.499 1.00 17.86 16 TYR B N 1
ATOM 704 C CA . TYR B 1 42 ? 0.504 -0.709 -0.476 1.00 18.83 16 TYR B CA 1
ATOM 705 C C . TYR B 1 42 ? 1.369 0.096 0.495 1.00 16.99 16 TYR B C 1
ATOM 706 O O . TYR B 1 42 ? 2.112 -0.471 1.298 1.00 18.66 16 TYR B O 1
ATOM 715 N N . HIS B 1 43 ? 1.269 1.417 0.424 1.00 16.88 17 HIS B N 1
ATOM 716 C CA . HIS B 1 43 ? 2.004 2.280 1.342 1.00 18.36 17 HIS B CA 1
ATOM 717 C C . HIS B 1 43 ? 1.606 2.013 2.802 1.00 17.47 17 HIS B C 1
ATOM 718 O O . HIS B 1 43 ? 2.464 1.912 3.679 1.00 18.94 17 HIS B O 1
ATOM 725 N N . LEU B 1 44 ? 0.305 1.888 3.057 1.00 17.12 18 LEU B N 1
ATOM 726 C CA . LEU B 1 44 ? -0.169 1.619 4.411 1.00 17.38 18 LEU B CA 1
ATOM 727 C C . LEU B 1 44 ? 0.326 0.267 4.930 1.00 17.83 18 LEU B C 1
ATOM 728 O O . LEU B 1 44 ? 0.680 0.154 6.100 1.00 18.75 18 LEU B O 1
ATOM 733 N N . GLU B 1 45 ? 0.360 -0.747 4.066 1.00 16.70 19 GLU B N 1
ATOM 734 C CA . GLU B 1 45 ? 0.929 -2.043 4.440 1.00 19.44 19 GLU B CA 1
ATOM 735 C C . GLU B 1 45 ? 2.388 -1.908 4.853 1.00 19.19 19 GLU B C 1
ATOM 736 O O . GLU B 1 45 ? 2.811 -2.495 5.849 1.00 19.84 19 GLU B O 1
ATOM 742 N N . ASN B 1 46 ? 3.163 -1.146 4.085 1.00 20.07 20 ASN B N 1
ATOM 743 C CA . ASN B 1 46 ? 4.558 -0.905 4.455 1.00 21.53 20 ASN B CA 1
ATOM 744 C C . ASN B 1 46 ? 4.674 -0.174 5.788 1.00 20.82 20 ASN B C 1
ATOM 745 O O . ASN B 1 46 ? 5.521 -0.512 6.622 1.00 21.59 20 ASN B O 1
ATOM 750 N N . GLU B 1 47 ? 3.806 0.806 6.007 1.00 20.36 21 GLU B N 1
ATOM 751 C CA A GLU B 1 47 ? 3.805 1.550 7.258 0.50 21.53 21 GLU B CA 1
ATOM 752 C CA B GLU B 1 47 ? 3.817 1.549 7.265 0.50 21.53 21 GLU B CA 1
ATOM 753 C C . GLU B 1 47 ? 3.465 0.633 8.430 1.00 20.23 21 GLU B C 1
ATOM 754 O O . GLU B 1 47 ? 4.095 0.695 9.484 1.00 21.17 21 GLU B O 1
ATOM 765 N N . VAL B 1 48 ? 2.469 -0.222 8.235 1.00 19.60 22 VAL B N 1
ATOM 766 C CA . VAL B 1 48 ? 2.067 -1.159 9.274 1.00 20.66 22 VAL B CA 1
ATOM 767 C C . VAL B 1 48 ? 3.203 -2.147 9.590 1.00 19.13 22 VAL B C 1
ATOM 768 O O . VAL B 1 48 ? 3.453 -2.451 10.752 1.00 21.18 22 VAL B O 1
ATOM 772 N N . ALA B 1 49 ? 3.914 -2.611 8.562 1.00 18.77 23 ALA B N 1
ATOM 773 C CA . ALA B 1 49 ? 5.076 -3.480 8.767 1.00 20.85 23 ALA B CA 1
ATOM 774 C C . ALA B 1 49 ? 6.136 -2.799 9.631 1.00 20.32 23 ALA B C 1
ATOM 775 O O . ALA B 1 49 ? 6.725 -3.432 10.510 1.00 21.63 23 ALA B O 1
ATOM 777 N N . ARG B 1 50 ? 6.379 -1.516 9.376 1.00 20.36 24 ARG B N 1
ATOM 778 C CA . ARG B 1 50 ? 7.320 -0.739 10.179 1.00 22.06 24 ARG B CA 1
ATOM 779 C C . ARG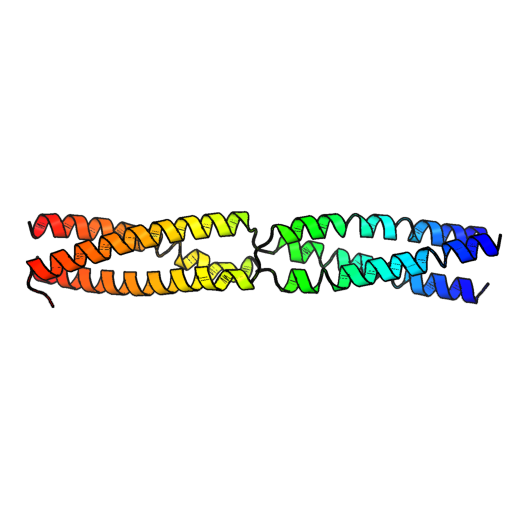 B 1 50 ? 6.835 -0.607 11.627 1.00 20.26 24 ARG B C 1
ATOM 780 O O . ARG B 1 50 ? 7.613 -0.771 12.560 1.00 22.75 24 ARG B O 1
ATOM 784 N N . LEU B 1 51 ? 5.548 -0.319 11.808 1.00 19.06 25 LEU B N 1
ATOM 785 C CA . LEU B 1 51 ? 4.983 -0.193 13.148 1.00 20.01 25 LEU B CA 1
ATOM 786 C C . LEU B 1 51 ? 5.055 -1.502 13.937 1.00 19.22 25 LEU B C 1
ATOM 787 O O . LEU B 1 51 ? 5.307 -1.479 15.139 1.00 20.90 25 LEU B O 1
ATOM 792 N N . LYS B 1 52 ? 4.857 -2.635 13.264 1.00 20.13 26 LYS B N 1
ATOM 793 C CA . LYS B 1 52 ? 5.020 -3.946 13.904 1.00 21.05 26 LYS B CA 1
ATOM 794 C C . LYS B 1 52 ? 6.436 -4.128 14.457 1.00 20.95 26 LYS B C 1
ATOM 795 O O . LYS B 1 52 ? 6.614 -4.632 15.566 1.00 22.04 26 LYS B O 1
ATOM 801 N N . LYS B 1 53 ? 7.439 -3.700 13.694 1.00 20.81 27 LYS B N 1
ATOM 802 C CA . LYS B 1 53 ? 8.829 -3.770 14.155 1.00 21.14 27 LYS B CA 1
ATOM 803 C C . LYS B 1 53 ? 9.059 -2.862 15.358 1.00 22.14 27 LYS B C 1
ATOM 804 O O . LYS B 1 53 ? 9.707 -3.267 16.321 1.00 24.96 27 LYS B O 1
ATOM 810 N N . LEU B 1 54 ? 8.522 -1.644 15.304 1.00 20.41 28 LEU B N 1
ATOM 811 C CA . LEU B 1 54 ? 8.704 -0.680 16.391 1.00 21.54 28 LEU B CA 1
ATOM 812 C C . LEU B 1 54 ? 8.042 -1.152 17.677 1.00 20.46 28 LEU B C 1
ATOM 813 O O . LEU B 1 54 ? 8.634 -1.066 18.747 1.00 22.69 28 LEU B O 1
ATOM 818 N N . ILE B 1 55 ? 6.819 -1.656 17.569 1.00 19.57 29 ILE B N 1
ATOM 819 C CA . ILE B 1 55 ? 6.076 -2.064 18.755 1.00 20.60 29 ILE B CA 1
ATOM 820 C C . ILE B 1 55 ? 6.732 -3.278 19.435 1.00 21.37 29 ILE B C 1
ATOM 821 O O . ILE B 1 55 ? 6.653 -3.426 20.656 1.00 22.38 29 ILE B O 1
ATOM 826 N N . ALA B 1 56 ? 7.425 -4.108 18.655 1.00 21.92 30 ALA B N 1
ATOM 827 C CA . ALA B 1 56 ? 8.127 -5.273 19.197 1.00 23.69 30 ALA B CA 1
ATOM 828 C C . ALA B 1 56 ? 9.278 -4.897 20.138 1.00 23.29 30 ALA B C 1
ATOM 829 O O . ALA B 1 56 ? 9.708 -5.721 20.945 1.00 27.45 30 ALA B O 1
ATOM 831 N N . ASN B 1 57 ? 9.775 -3.666 20.031 1.00 21.03 31 ASN B N 1
ATOM 832 C CA . ASN B 1 57 ? 10.822 -3.168 20.925 1.00 23.07 31 ASN B CA 1
ATOM 833 C C . ASN B 1 57 ? 10.302 -2.261 22.043 1.00 19.55 31 ASN B C 1
ATOM 834 O O . ASN B 1 57 ? 11.081 -1.571 22.701 1.00 20.12 31 ASN B O 1
ATOM 839 N N . LYS B 1 58 ? 8.988 -2.283 22.261 1.00 16.91 32 LYS B N 1
ATOM 840 C CA . LYS B 1 58 ? 8.367 -1.576 23.371 1.00 15.76 32 LYS B CA 1
ATOM 841 C C . LYS B 1 58 ? 8.004 -2.561 24.481 1.00 15.23 32 LYS B C 1
ATOM 842 O O . LYS B 1 58 ? 7.705 -3.727 24.226 1.00 16.77 32 LYS B O 1
ATOM 848 N N . GLU B 1 59 ? 8.033 -2.073 25.715 1.00 14.44 33 GLU B N 1
ATOM 849 C CA . GLU B 1 59 ? 7.808 -2.911 26.888 1.00 14.66 33 GLU B CA 1
ATOM 850 C C . GLU B 1 59 ? 6.330 -3.263 27.086 1.00 14.54 33 GLU B C 1
ATOM 851 O O . GLU B 1 59 ? 5.460 -2.397 27.027 1.00 15.29 33 GLU B O 1
ATOM 857 N N . ASP B 1 60 ? 6.055 -4.541 27.326 1.00 14.73 34 ASP B N 1
ATOM 858 C CA . ASP B 1 60 ? 4.699 -4.978 27.667 1.00 15.12 34 ASP B CA 1
ATOM 859 C C . ASP B 1 60 ? 4.338 -4.655 29.111 1.00 14.39 34 ASP B C 1
ATOM 860 O O . ASP B 1 60 ? 5.145 -4.851 30.025 1.00 16.39 34 ASP B O 1
ATOM 865 N N . LYS B 1 61 ? 3.100 -4.197 29.306 1.00 15.59 35 LYS B N 1
ATOM 866 C CA . LYS B 1 61 ? 2.544 -3.974 30.642 1.00 17.85 35 LYS B CA 1
ATOM 867 C C . LYS B 1 61 ? 2.685 -5.223 31.506 1.00 18.81 35 LYS B C 1
ATOM 868 O O . LYS B 1 61 ? 3.005 -5.122 32.685 1.00 21.55 35 LYS B O 1
ATOM 874 N N . ALA B 1 62 ? 2.475 -6.392 30.903 1.00 17.55 36 ALA B N 1
ATOM 875 C CA . ALA B 1 62 ? 2.531 -7.664 31.620 1.00 18.46 36 ALA B CA 1
ATOM 876 C C . ALA B 1 62 ? 3.900 -7.954 32.239 1.00 20.81 36 ALA B C 1
ATOM 877 O O . ALA B 1 62 ? 3.998 -8.743 33.170 1.00 23.53 36 ALA B O 1
ATOM 879 N N . ASP B 1 63 ? 4.951 -7.326 31.720 1.00 18.83 37 ASP B N 1
ATOM 880 C CA . ASP B 1 63 ? 6.300 -7.536 32.232 1.00 22.21 37 ASP B CA 1
ATOM 881 C C . ASP B 1 63 ? 6.701 -6.506 33.303 1.00 22.44 37 ASP B C 1
ATOM 882 O O . ASP B 1 63 ? 7.786 -6.601 33.872 1.00 30.81 37 ASP B O 1
ATOM 887 N N . MET B 1 64 ? 5.826 -5.545 33.600 1.00 22.10 38 MET B N 1
ATOM 888 C CA . MET B 1 64 ? 6.133 -4.488 34.580 1.00 22.55 38 MET B CA 1
ATOM 889 C C . MET B 1 64 ? 6.131 -4.989 36.028 1.00 21.05 38 MET B C 1
ATOM 890 O O . MET B 1 64 ? 6.905 -4.505 36.857 1.00 19.04 38 MET B O 1
ATOM 895 N N . LYS B 1 65 ? 5.267 -5.955 36.329 1.00 23.24 39 LYS B N 1
ATOM 896 C CA . LYS B 1 65 ? 4.973 -6.307 37.720 1.00 22.54 39 LYS B CA 1
ATOM 897 C C . LYS B 1 65 ? 6.174 -6.833 38.501 1.00 19.88 39 LYS B C 1
ATOM 898 O O . LYS B 1 65 ? 6.340 -6.496 39.669 1.00 17.29 39 LYS B O 1
ATOM 904 N N . GLN B 1 66 ? 7.012 -7.651 37.875 1.00 19.09 40 GLN B N 1
ATOM 905 C CA . GLN B 1 66 ? 8.166 -8.200 38.588 1.00 17.65 40 GLN B CA 1
ATOM 906 C C . GLN B 1 66 ? 9.113 -7.085 39.036 1.00 17.02 40 GLN B C 1
ATOM 907 O O . GLN B 1 66 ? 9.631 -7.110 40.148 1.00 15.19 40 GLN B O 1
ATOM 913 N N . LEU B 1 67 ? 9.312 -6.090 38.177 1.00 15.73 41 LEU B N 1
ATOM 914 C CA . LEU B 1 67 ? 10.175 -4.969 38.529 1.00 14.39 41 LEU B CA 1
ATOM 915 C C . LEU B 1 67 ? 9.523 -4.111 39.615 1.00 13.31 41 LEU B C 1
ATOM 916 O O . LEU 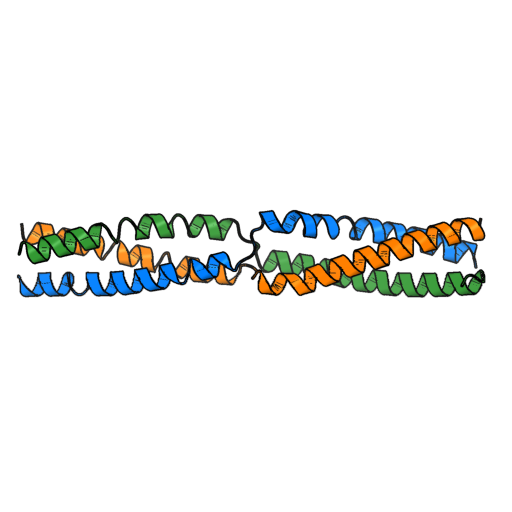B 1 67 ? 10.180 -3.704 40.567 1.00 12.95 41 LEU B O 1
ATOM 921 N N . GLU B 1 68 ? 8.235 -3.825 39.451 1.00 13.88 42 GLU B N 1
ATOM 922 C CA . GLU B 1 68 ? 7.482 -3.067 40.450 1.00 14.92 42 GLU B CA 1
ATOM 923 C C . G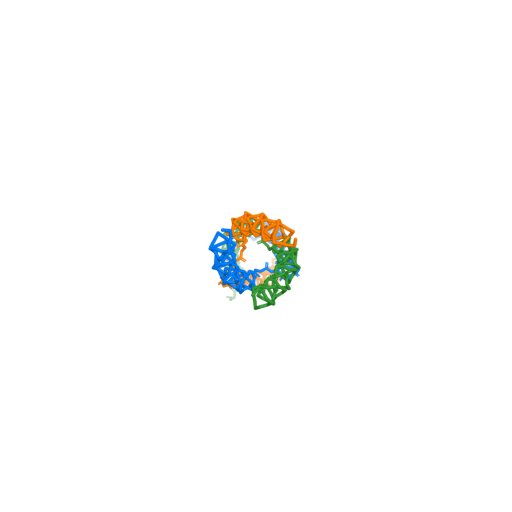LU B 1 68 ? 7.571 -3.723 41.826 1.00 13.15 42 GLU B C 1
ATOM 924 O O . GLU B 1 68 ? 7.796 -3.046 42.821 1.00 13.87 42 GLU B O 1
ATOM 930 N N . ASP B 1 69 ? 7.444 -5.051 41.870 1.00 11.59 43 ASP B N 1
ATOM 931 C CA . ASP B 1 69 ? 7.522 -5.782 43.138 1.00 12.28 43 ASP B CA 1
ATOM 932 C C . ASP B 1 69 ? 8.902 -5.647 43.782 1.00 11.64 43 ASP B C 1
ATOM 933 O O . ASP B 1 69 ? 9.010 -5.485 44.989 1.00 12.74 43 ASP B O 1
ATOM 938 N N . LYS B 1 70 ? 9.953 -5.729 42.973 1.00 11.10 44 LYS B N 1
ATOM 939 C CA . LYS B 1 70 ? 11.325 -5.563 43.483 1.00 11.39 44 LYS B CA 1
ATOM 940 C C . LYS B 1 70 ? 11.517 -4.174 44.073 1.00 11.47 44 LYS B C 1
ATOM 941 O O . LYS B 1 70 ? 12.112 -4.018 45.131 1.00 12.05 44 LYS B O 1
ATOM 947 N N . VAL B 1 71 ? 11.006 -3.168 43.381 1.00 10.78 45 VAL B N 1
ATOM 948 C CA . VAL B 1 71 ? 11.138 -1.806 43.864 1.00 11.53 45 VAL B CA 1
ATOM 949 C C . VAL B 1 71 ? 10.359 -1.601 45.169 1.00 11.16 45 VAL B C 1
ATOM 950 O O . VAL B 1 71 ? 10.868 -0.978 46.095 1.00 11.65 45 VAL B O 1
ATOM 954 N N . GLU B 1 72 ? 9.143 -2.132 45.255 1.00 11.09 46 GLU B N 1
ATOM 955 C CA . GLU B 1 72 ? 8.381 -2.032 46.498 1.00 12.28 46 GLU B CA 1
ATOM 956 C C . GLU B 1 72 ? 9.107 -2.745 47.650 1.00 11.92 46 GLU B C 1
ATOM 957 O O . GLU B 1 72 ? 9.180 -2.232 48.765 1.00 13.70 46 GLU B O 1
ATOM 963 N N . GLU B 1 73 ? 9.668 -3.916 47.375 1.00 12.16 47 GLU B N 1
ATOM 964 C CA . GLU B 1 73 ? 10.415 -4.635 48.398 1.00 13.94 47 GLU B CA 1
ATOM 965 C C . GLU B 1 73 ? 11.647 -3.847 48.858 1.00 12.53 47 GLU B C 1
ATOM 966 O O . GLU B 1 73 ? 11.934 -3.774 50.055 1.00 13.47 47 GLU B O 1
ATOM 972 N N . LEU B 1 74 ? 12.362 -3.261 47.900 1.00 11.40 48 LEU B N 1
ATOM 973 C CA . LEU B 1 74 ? 13.517 -2.414 48.214 1.00 11.32 48 LEU B CA 1
ATOM 974 C C . LEU B 1 74 ? 13.128 -1.229 49.087 1.00 11.46 48 LEU B C 1
ATOM 975 O O . LEU B 1 74 ? 13.814 -0.911 50.057 1.00 11.46 48 LEU B O 1
ATOM 980 N N . LEU B 1 75 ? 12.038 -0.558 48.734 1.00 11.34 49 LEU B N 1
ATOM 981 C CA . LEU B 1 75 ? 11.589 0.587 49.547 1.00 11.58 49 LEU B CA 1
ATOM 982 C C . LEU B 1 75 ? 11.310 0.179 50.995 1.00 10.76 49 LEU B C 1
ATOM 983 O O . LEU B 1 75 ? 11.702 0.882 51.920 1.00 12.11 49 LEU B O 1
ATOM 988 N N . SER B 1 76 ? 10.659 -0.971 51.188 1.00 11.71 50 SER B N 1
ATOM 989 C CA . SER B 1 76 ? 10.377 -1.474 52.531 1.00 13.28 50 SER B CA 1
ATOM 990 C C . SER B 1 76 ? 11.663 -1.817 53.282 1.00 12.25 50 SER B C 1
ATOM 991 O O . SER B 1 76 ? 11.830 -1.463 54.457 1.00 12.18 50 SER B O 1
ATOM 994 N N . LYS B 1 77 ? 12.566 -2.518 52.603 1.00 11.80 51 LYS B N 1
ATOM 995 C CA . LYS B 1 77 ? 13.827 -2.920 53.218 1.00 11.15 51 LYS B CA 1
ATOM 996 C C . LYS B 1 77 ? 14.677 -1.716 53.597 1.00 10.52 51 LYS B C 1
ATOM 997 O O . LYS B 1 77 ? 15.307 -1.708 54.655 1.00 11.51 51 LYS B O 1
ATOM 1003 N N . VAL B 1 78 ? 14.707 -0.711 52.721 1.00 10.25 52 VAL B N 1
ATOM 1004 C CA . VAL B 1 78 ? 15.484 0.505 52.978 1.00 10.46 52 VAL B CA 1
ATOM 1005 C C . VAL B 1 78 ? 14.885 1.306 54.132 1.00 10.31 52 VAL B C 1
ATOM 1006 O O . VAL B 1 78 ? 15.617 1.832 54.967 1.00 10.80 52 VAL B O 1
ATOM 1010 N N . TYR B 1 79 ? 13.561 1.420 54.176 1.00 11.20 53 TYR B N 1
ATOM 1011 C CA . TYR B 1 79 ? 12.897 2.081 55.306 1.00 12.00 53 TYR B CA 1
ATOM 1012 C C . TYR B 1 79 ? 13.296 1.407 56.621 1.00 12.52 53 TYR B C 1
ATOM 1013 O O . TYR B 1 79 ? 13.671 2.078 57.588 1.00 12.67 53 TYR B O 1
ATOM 1022 N N . HIS B 1 80 ? 13.264 0.074 56.648 1.00 11.57 54 HIS B N 1
ATOM 1023 C CA . HIS B 1 80 ? 13.652 -0.660 57.847 1.00 12.49 54 HIS B CA 1
ATOM 1024 C C . HIS B 1 80 ? 15.115 -0.411 58.205 1.00 11.26 54 HIS B C 1
ATOM 1025 O O . HIS B 1 80 ? 15.430 -0.148 59.364 1.00 12.86 54 HIS B O 1
ATOM 1032 N N . LEU B 1 81 ? 15.994 -0.451 57.202 1.00 11.05 55 LEU B N 1
ATOM 1033 C CA . LEU B 1 81 ? 17.416 -0.176 57.422 1.00 11.15 55 LEU B CA 1
ATOM 1034 C C . LEU B 1 81 ? 17.637 1.218 58.006 1.00 11.47 55 LEU B C 1
ATOM 1035 O O . LEU B 1 81 ? 18.425 1.386 58.929 1.00 11.95 55 LEU B O 1
ATOM 1040 N N . GLU B 1 82 ? 16.954 2.214 57.456 1.00 11.47 56 GLU B N 1
ATOM 1041 C CA . GLU B 1 82 ? 17.083 3.573 57.977 1.00 12.03 56 GLU B CA 1
ATOM 1042 C C . GLU B 1 82 ? 16.664 3.657 59.439 1.00 12.28 56 GLU B C 1
ATOM 1043 O O . GLU B 1 82 ? 17.313 4.329 60.239 1.00 13.37 56 GLU B O 1
ATOM 1049 N N . ASN B 1 83 ? 15.565 2.991 59.780 1.00 12.08 57 ASN B N 1
ATOM 1050 C CA . ASN B 1 83 ? 15.085 2.988 61.151 1.00 12.71 57 ASN B CA 1
ATOM 1051 C C . ASN B 1 83 ? 16.073 2.299 62.078 1.00 13.43 57 ASN B C 1
ATOM 1052 O O . ASN B 1 83 ? 16.339 2.783 63.173 1.00 14.57 57 ASN B O 1
ATOM 1057 N N . GLU B 1 84 ? 16.628 1.173 61.625 1.00 12.63 58 GLU B N 1
ATOM 1058 C CA . GLU B 1 84 ? 17.630 0.452 62.412 1.00 13.85 58 GLU B CA 1
ATOM 1059 C C . GLU B 1 84 ? 18.903 1.272 62.608 1.00 12.73 58 GLU B C 1
ATOM 1060 O O . GLU B 1 84 ? 19.483 1.288 63.697 1.00 14.40 58 GLU B O 1
ATOM 1066 N N . VAL B 1 85 ? 19.354 1.922 61.540 1.00 12.66 59 VAL B N 1
ATOM 1067 C CA . VAL B 1 85 ? 20.563 2.741 61.598 1.00 13.28 59 VAL B CA 1
ATOM 1068 C C . VAL B 1 85 ? 20.366 3.922 62.561 1.00 13.95 59 VAL B C 1
ATOM 1069 O O . VAL B 1 85 ? 21.255 4.219 63.352 1.00 14.71 59 VAL B O 1
ATOM 1073 N N . ALA B 1 86 ? 19.206 4.576 62.517 1.00 14.66 60 ALA B N 1
ATOM 1074 C CA . ALA B 1 86 ? 18.938 5.663 63.464 1.00 16.51 60 ALA B CA 1
ATOM 1075 C C . ALA B 1 86 ? 19.051 5.152 64.900 1.00 16.87 60 ALA B C 1
ATOM 1076 O O . ALA B 1 86 ? 19.680 5.798 65.745 1.00 18.62 60 ALA B O 1
ATOM 1078 N N . ARG B 1 87 ? 18.458 3.989 65.172 1.00 17.17 61 ARG B N 1
ATOM 1079 C CA . ARG B 1 87 ? 18.540 3.382 66.508 1.00 19.87 61 ARG B CA 1
ATOM 1080 C C . ARG B 1 87 ? 19.985 3.079 66.926 1.00 19.44 61 ARG B C 1
ATOM 1081 O O . ARG B 1 87 ? 20.382 3.357 68.065 1.00 23.45 61 ARG B O 1
ATOM 1089 N N . LEU B 1 88 ? 20.767 2.515 66.008 1.00 17.91 62 LEU B N 1
ATOM 1090 C CA . LEU B 1 88 ? 22.166 2.193 66.290 1.00 18.65 62 LEU B CA 1
ATOM 1091 C C . LEU B 1 88 ? 23.005 3.431 66.557 1.00 20.34 62 LEU B C 1
ATOM 1092 O O . LEU B 1 88 ? 23.886 3.407 67.415 1.00 24.44 62 LEU B O 1
ATOM 1097 N N . LYS B 1 89 ? 22.745 4.500 65.810 1.00 20.66 63 LYS B N 1
ATOM 1098 C CA . LYS B 1 89 ? 23.448 5.764 66.025 1.00 23.41 63 LYS B CA 1
ATOM 1099 C C . LYS B 1 89 ? 23.255 6.251 67.459 1.00 28.20 63 LYS B C 1
ATOM 1100 O O . LYS B 1 89 ? 24.208 6.706 68.099 1.00 31.50 63 LYS B O 1
ATOM 1106 N N . LYS B 1 90 ? 22.019 6.159 67.952 1.00 25.87 64 LYS B N 1
ATOM 1107 C CA . LYS B 1 90 ? 21.704 6.545 69.335 1.00 29.80 64 LYS B CA 1
ATOM 1108 C C . LYS B 1 90 ? 22.500 5.727 70.345 1.00 32.39 64 LYS B C 1
ATOM 1109 O O . LYS B 1 90 ? 23.069 6.282 71.282 1.00 40.29 64 LYS B O 1
ATOM 1115 N N . LEU B 1 91 ? 22.527 4.410 70.157 1.00 33.58 65 LEU B N 1
ATOM 1116 C CA . LEU B 1 91 ? 23.196 3.516 71.101 1.00 35.90 65 LEU B CA 1
ATOM 1117 C C . LEU B 1 91 ? 24.718 3.661 71.057 1.00 36.68 65 LEU B C 1
ATOM 1118 O O . LEU B 1 91 ? 25.363 3.696 72.103 1.00 42.22 65 LEU B O 1
ATOM 1123 N N . VAL B 1 92 ? 25.287 3.748 69.856 1.00 35.92 66 VAL B N 1
ATOM 1124 C CA . VAL B 1 92 ? 26.738 3.894 69.699 1.00 34.07 66 VAL B CA 1
ATOM 1125 C C . VAL B 1 92 ? 27.225 5.234 70.253 1.00 36.38 66 VAL B C 1
ATOM 1126 O O . VAL B 1 92 ? 28.268 5.293 70.907 1.00 41.95 66 VAL B O 1
ATOM 1130 N N . GLY B 1 93 ? 26.471 6.299 69.994 1.00 37.21 67 GLY B N 1
ATOM 1131 C CA . GLY B 1 93 ? 26.798 7.627 70.514 1.00 38.28 67 GLY B CA 1
ATOM 1132 C C . GLY B 1 93 ? 26.297 7.830 71.933 1.00 40.90 67 GLY B C 1
ATOM 1133 O O . GLY B 1 93 ? 26.360 6.923 72.766 1.00 45.17 67 GLY B O 1
ATOM 1134 N N . MET C 1 27 ? -22.177 -1.412 -13.596 1.00 44.97 1 MET C N 1
ATOM 1135 C CA . MET C 1 27 ? -21.127 -0.351 -13.512 1.00 42.75 1 MET C CA 1
ATOM 1136 C C . MET C 1 27 ? -21.298 0.508 -12.261 1.00 41.61 1 MET C C 1
ATOM 1137 O O . MET C 1 27 ? -20.336 0.733 -11.525 1.00 43.09 1 MET C O 1
ATOM 1142 N N . LYS C 1 28 ? -22.518 0.989 -12.028 1.00 42.03 2 LYS C N 1
ATOM 1143 C CA . LYS C 1 28 ? -22.831 1.762 -10.820 1.00 40.13 2 LYS C CA 1
ATOM 1144 C C . LYS C 1 28 ? -22.545 0.958 -9.551 1.00 38.06 2 LYS C C 1
ATOM 1145 O O . LYS C 1 28 ? -22.124 1.518 -8.537 1.00 39.10 2 LYS C O 1
ATOM 1147 N N . GLN C 1 29 ? -22.781 -0.352 -9.611 1.00 36.10 3 GLN C N 1
ATOM 1148 C CA . GLN C 1 29 ? -22.434 -1.255 -8.517 1.00 38.30 3 GLN C CA 1
ATOM 1149 C C . GLN C 1 29 ? -20.931 -1.208 -8.254 1.00 36.65 3 GLN C C 1
ATOM 1150 O O . GLN C 1 29 ? -20.494 -1.103 -7.110 1.00 40.06 3 GLN C O 1
ATOM 1152 N N . LEU C 1 30 ? -20.150 -1.277 -9.328 1.00 37.01 4 LEU C N 1
ATOM 1153 C CA . LEU C 1 30 ? -18.694 -1.184 -9.242 1.00 35.62 4 LEU C CA 1
ATOM 1154 C C . LEU C 1 30 ? -18.290 0.175 -8.651 1.00 30.76 4 LEU C C 1
ATOM 1155 O O . LEU C 1 30 ? -17.445 0.253 -7.753 1.00 33.54 4 LEU C O 1
ATOM 1160 N N . GLU C 1 31 ? -18.928 1.235 -9.141 1.00 31.70 5 GLU C N 1
ATOM 1161 C CA . GLU C 1 31 ? -18.740 2.595 -8.618 1.00 31.03 5 GLU C CA 1
ATOM 1162 C C . GLU C 1 31 ? -19.018 2.672 -7.112 1.00 31.20 5 GLU C C 1
ATOM 1163 O O . GLU C 1 31 ? -18.227 3.234 -6.349 1.00 30.49 5 GLU C O 1
ATOM 1169 N N . ASP C 1 32 ? -20.149 2.116 -6.689 1.00 29.33 6 ASP C N 1
ATOM 1170 C CA . ASP C 1 32 ? -20.513 2.113 -5.270 1.00 28.77 6 ASP C CA 1
ATOM 1171 C C . ASP C 1 32 ? -19.489 1.338 -4.431 1.00 28.10 6 ASP C C 1
ATOM 1172 O O . ASP C 1 32 ? -19.197 1.723 -3.300 1.00 29.82 6 ASP C O 1
ATOM 1177 N N . LYS C 1 33 ? -18.943 0.256 -4.986 1.00 28.19 7 LYS C N 1
ATOM 1178 C CA . LYS C 1 33 ? -17.920 -0.535 -4.296 1.00 27.46 7 LYS C CA 1
ATOM 1179 C C . LYS C 1 33 ? -16.644 0.269 -4.087 1.00 26.23 7 LYS C C 1
ATOM 1180 O O . LYS C 1 33 ? -16.054 0.227 -3.010 1.00 27.37 7 LYS C O 1
ATOM 1183 N N . VAL C 1 34 ? -16.224 0.997 -5.120 1.00 25.53 8 VAL C N 1
ATOM 1184 C CA . VAL C 1 34 ? -15.035 1.845 -5.027 1.00 26.76 8 VAL C CA 1
ATOM 1185 C C . VAL C 1 34 ? -15.278 2.977 -4.025 1.00 25.96 8 VAL C C 1
ATOM 1186 O O . VAL C 1 34 ? -14.396 3.325 -3.252 1.00 27.06 8 VAL C O 1
ATOM 1190 N N . GLU C 1 35 ? -16.489 3.526 -4.014 1.00 27.28 9 GLU C N 1
ATOM 1191 C CA . GLU C 1 35 ? -16.853 4.558 -3.040 1.00 26.11 9 GLU C CA 1
ATOM 1192 C C . GLU C 1 35 ? -16.661 4.062 -1.599 1.00 27.72 9 GLU C C 1
ATOM 1193 O O . GLU C 1 35 ? -16.075 4.763 -0.770 1.00 26.16 9 GLU C O 1
ATOM 1199 N N . GLU C 1 36 ? -17.122 2.846 -1.315 1.00 26.03 10 GLU C N 1
ATOM 1200 C CA . GLU C 1 36 ? -17.007 2.279 0.033 1.00 28.38 10 GLU C CA 1
ATOM 1201 C C . GLU C 1 36 ? -15.546 1.931 0.360 1.00 25.29 10 GLU C C 1
ATOM 1202 O O . GLU C 1 36 ? -15.102 2.112 1.491 1.00 25.67 10 GLU C O 1
ATOM 1208 N N . LEU C 1 37 ? -14.795 1.464 -0.636 1.00 24.64 11 LEU C N 1
ATOM 1209 C CA . LEU C 1 37 ? -13.375 1.165 -0.441 1.00 23.74 11 LEU C CA 1
ATOM 1210 C C . LEU C 1 37 ? -12.575 2.436 -0.183 1.00 21.95 11 LEU C C 1
ATOM 1211 O O . LEU C 1 37 ? -11.671 2.452 0.654 1.00 22.20 11 LEU C O 1
ATOM 1216 N N . LEU C 1 38 ? -12.909 3.495 -0.911 1.00 23.42 12 LEU C N 1
ATOM 1217 C CA . LEU C 1 38 ? -12.316 4.812 -0.694 1.00 23.17 12 LEU C CA 1
ATOM 1218 C C . LEU C 1 38 ? -12.478 5.266 0.758 1.00 21.75 12 LEU C C 1
ATOM 1219 O O . LEU C 1 38 ? -11.518 5.717 1.393 1.00 22.22 12 LEU C O 1
ATOM 1224 N N . SER C 1 39 ? -13.694 5.123 1.279 1.00 23.08 13 SER C N 1
ATOM 1225 C CA . SER C 1 39 ? -13.995 5.484 2.661 1.00 22.49 13 SER C CA 1
ATOM 1226 C C . SER C 1 39 ? -13.154 4.676 3.647 1.00 22.03 13 SER C C 1
ATOM 1227 O O . SER C 1 39 ? -12.601 5.232 4.601 1.00 23.05 13 SER C O 1
ATOM 1230 N N . LYS C 1 40 ? -13.064 3.369 3.414 1.00 20.60 14 LYS C N 1
ATOM 1231 C CA A LYS C 1 40 ? -12.260 2.490 4.265 0.50 19.69 14 LYS C CA 1
ATOM 1232 C CA B LYS C 1 40 ? -12.263 2.495 4.269 0.50 19.71 14 LYS C CA 1
ATOM 1233 C C . LYS C 1 40 ? -10.791 2.909 4.267 1.00 18.38 14 LYS C C 1
ATOM 1234 O O . LYS C 1 40 ? -10.146 2.927 5.318 1.00 20.37 14 LYS C O 1
ATOM 1245 N N . VAL C 1 41 ? -10.261 3.239 3.091 1.00 17.82 15 VAL C N 1
ATOM 1246 C CA . VAL C 1 41 ? -8.858 3.642 2.992 1.00 17.22 15 VAL C CA 1
ATOM 1247 C C . VAL C 1 41 ? -8.600 4.953 3.754 1.00 18.30 15 VAL C C 1
ATOM 1248 O O . VAL C 1 41 ? -7.615 5.050 4.491 1.00 18.47 15 VAL C O 1
ATOM 1252 N N . TYR C 1 42 ? -9.470 5.952 3.606 1.00 20.14 16 TYR C N 1
ATOM 1253 C CA A TYR C 1 42 ? -9.260 7.185 4.359 0.50 21.48 16 TYR C CA 1
ATOM 1254 C CA B TYR C 1 42 ? -9.359 7.206 4.367 0.50 22.39 16 TYR C CA 1
ATOM 1255 C C . TYR C 1 42 ? -9.267 6.918 5.861 1.00 22.42 16 TYR C C 1
ATOM 1256 O O . TYR C 1 42 ? -8.437 7.472 6.584 1.00 23.28 16 TYR C O 1
ATOM 1273 N N . HIS C 1 43 ? -10.175 6.067 6.322 1.00 20.05 17 HIS C N 1
ATOM 1274 C CA . HIS C 1 43 ? -10.231 5.710 7.727 1.00 20.55 17 HIS C CA 1
ATOM 1275 C C . HIS C 1 43 ? -8.937 5.037 8.184 1.00 20.19 17 HIS C C 1
ATOM 1276 O O . HIS C 1 43 ? -8.394 5.378 9.230 1.00 20.92 17 HIS C O 1
ATOM 1283 N N . LEU C 1 44 ? -8.442 4.094 7.389 1.00 17.77 18 LEU C N 1
ATOM 1284 C CA . LEU C 1 44 ? -7.200 3.392 7.721 1.00 18.24 18 LEU C CA 1
ATOM 1285 C C . LEU C 1 44 ? -5.994 4.327 7.769 1.00 17.45 18 LEU C C 1
ATOM 1286 O O . LEU C 1 44 ? -5.129 4.169 8.626 1.00 18.41 18 LEU C O 1
ATOM 1291 N N . GLU C 1 45 ? -5.939 5.301 6.862 1.00 18.47 19 GLU C N 1
ATOM 1292 C CA . GLU C 1 45 ? -4.877 6.309 6.898 1.00 19.79 19 GLU C CA 1
ATOM 1293 C C . GLU C 1 45 ? -4.878 7.039 8.233 1.00 20.21 19 GLU C C 1
ATOM 1294 O O . GLU C 1 45 ? -3.829 7.210 8.850 1.00 21.38 19 GLU C O 1
ATOM 1300 N N . ASN C 1 46 ? -6.059 7.464 8.674 1.00 21.24 20 ASN C N 1
ATOM 1301 C CA . ASN C 1 46 ? -6.190 8.168 9.949 1.00 22.76 20 ASN C CA 1
ATOM 1302 C C . ASN C 1 46 ? -5.814 7.273 11.125 1.00 22.36 20 ASN C C 1
ATOM 1303 O O . ASN C 1 46 ? -5.121 7.708 12.044 1.00 22.42 20 ASN C O 1
ATOM 1308 N N . GLU C 1 47 ? -6.260 6.022 11.087 1.00 19.86 21 GLU C N 1
ATOM 1309 C CA . GLU C 1 47 ? -5.999 5.100 12.178 1.00 20.59 21 GLU C CA 1
ATOM 1310 C C . GLU C 1 47 ? -4.511 4.791 12.299 1.00 17.98 21 GLU C C 1
ATOM 1311 O O . GLU C 1 47 ? -3.956 4.790 13.389 1.00 20.00 21 GLU C O 1
ATOM 1317 N N . VAL C 1 48 ? -3.859 4.549 11.170 1.00 16.47 22 VAL C N 1
ATOM 1318 C CA . VAL C 1 48 ? -2.430 4.252 11.173 1.00 17.78 22 VAL C CA 1
ATOM 1319 C C . VAL C 1 48 ? -1.636 5.463 11.690 1.00 18.08 22 VAL C C 1
ATOM 1320 O O . VAL C 1 48 ? -0.686 5.308 12.462 1.00 18.68 22 VAL C O 1
ATOM 1324 N N . ALA C 1 49 ? -2.048 6.670 11.306 1.00 19.63 23 ALA C N 1
ATOM 1325 C CA . ALA C 1 49 ? -1.417 7.879 11.832 1.00 20.48 23 ALA C CA 1
ATOM 1326 C C . ALA C 1 49 ? -1.538 7.946 13.351 1.00 19.54 23 ALA C C 1
ATOM 1327 O O . ALA C 1 49 ? -0.578 8.300 14.039 1.00 20.88 23 ALA C O 1
ATOM 1329 N N . ARG C 1 50 ? -2.715 7.609 13.873 1.00 18.79 24 ARG C N 1
ATOM 1330 C CA A ARG C 1 50 ? -2.940 7.639 15.317 0.50 19.85 24 ARG C CA 1
ATOM 1331 C CA B ARG C 1 50 ? -2.943 7.635 15.318 0.50 19.89 24 ARG C CA 1
ATOM 1332 C C . ARG C 1 50 ? -2.080 6.591 16.023 1.00 19.47 24 ARG C C 1
ATOM 1333 O O . ARG C 1 50 ? -1.486 6.863 17.064 1.00 20.08 24 ARG C O 1
ATOM 1348 N N . LEU C 1 51 ? -1.999 5.395 15.450 1.00 18.34 25 LEU C N 1
ATOM 1349 C CA . LEU C 1 51 ? -1.199 4.326 16.054 1.00 17.62 25 LEU C CA 1
ATOM 1350 C C . LEU C 1 51 ? 0.296 4.664 16.073 1.00 17.46 25 LEU C C 1
ATOM 1351 O O . LEU C 1 51 ? 0.995 4.342 17.030 1.00 18.13 25 LEU C O 1
ATOM 1356 N N . LYS C 1 52 ? 0.781 5.302 15.012 1.00 19.00 26 LYS C N 1
ATOM 1357 C CA . LYS C 1 52 ? 2.169 5.761 14.961 1.00 20.44 26 LYS C CA 1
ATOM 1358 C C . LYS C 1 52 ? 2.491 6.675 16.148 1.00 20.06 26 LYS C C 1
ATOM 1359 O O . LYS C 1 52 ? 3.535 6.527 16.785 1.00 20.49 26 LYS C O 1
ATOM 1365 N N . LYS C 1 53 ? 1.587 7.604 16.452 1.00 20.43 27 LYS C N 1
ATOM 1366 C CA . LYS C 1 53 ? 1.773 8.512 17.587 1.00 22.67 27 LYS C CA 1
ATOM 1367 C C . LYS C 1 53 ? 1.755 7.773 18.930 1.00 21.96 27 LYS C C 1
ATOM 1368 O O . LYS C 1 53 ? 2.575 8.052 19.808 1.00 22.89 27 LYS C O 1
ATOM 1371 N N . LEU C 1 54 ? 0.842 6.816 19.082 1.00 19.06 28 LEU C N 1
ATOM 1372 C CA . LEU C 1 54 ? 0.747 6.053 20.326 1.00 19.51 28 LEU C CA 1
ATOM 1373 C C . LEU C 1 54 ? 2.008 5.231 20.583 1.00 18.43 28 LEU C C 1
ATOM 1374 O O . LEU C 1 54 ? 2.485 5.171 21.715 1.00 18.03 28 LEU C O 1
ATOM 1379 N N . ILE C 1 55 ? 2.552 4.617 19.533 1.00 18.52 29 ILE C N 1
ATOM 1380 C CA . ILE C 1 55 ? 3.787 3.830 19.647 1.00 18.26 29 ILE C CA 1
ATOM 1381 C C . ILE C 1 55 ? 4.941 4.704 20.151 1.00 18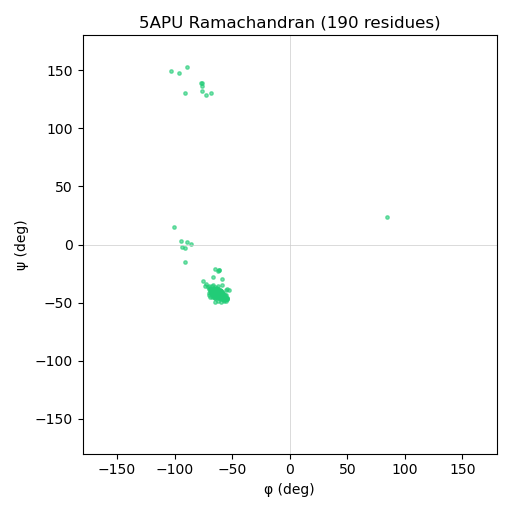.21 29 ILE C C 1
ATOM 1382 O O . ILE C 1 55 ? 5.721 4.279 21.005 1.00 19.17 29 ILE C O 1
ATOM 1387 N N . ALA C 1 56 ? 5.037 5.928 19.634 1.00 19.84 30 ALA C N 1
ATOM 1388 C CA . ALA C 1 56 ? 6.110 6.852 20.024 1.00 20.65 30 ALA C CA 1
ATOM 1389 C C . ALA C 1 56 ? 6.082 7.210 21.511 1.00 19.93 30 ALA C C 1
ATOM 1390 O O . ALA C 1 56 ? 7.095 7.630 22.068 1.00 23.41 30 ALA C O 1
ATOM 1392 N N . ASN C 1 57 ? 4.922 7.045 22.145 1.00 18.50 31 ASN C N 1
ATOM 1393 C CA . ASN C 1 57 ? 4.737 7.373 23.560 1.00 19.17 31 ASN C CA 1
ATOM 1394 C C . ASN C 1 57 ? 4.923 6.179 24.502 1.00 16.88 31 ASN C C 1
ATOM 1395 O O . ASN C 1 57 ? 4.753 6.314 25.717 1.00 17.29 31 ASN C O 1
ATOM 1400 N N . LYS C 1 58 ? 5.282 5.022 23.951 1.00 16.66 32 LYS C N 1
ATOM 1401 C CA . LYS C 1 58 ? 5.497 3.821 24.751 1.00 16.24 32 LYS C CA 1
ATOM 1402 C C . LYS C 1 58 ? 6.933 3.701 25.245 1.00 15.87 32 LYS C C 1
ATOM 1403 O O . LYS C 1 58 ? 7.868 4.179 24.612 1.00 17.24 32 LYS C O 1
ATOM 1409 N N . GLU C 1 59 ? 7.086 3.012 26.368 1.00 15.39 33 GLU C N 1
ATOM 1410 C CA . GLU C 1 59 ? 8.390 2.705 26.956 1.00 16.23 33 GLU C CA 1
ATOM 1411 C C . GLU C 1 59 ? 9.190 1.722 26.094 1.00 16.96 33 GLU C C 1
ATOM 1412 O O . GLU C 1 59 ? 8.680 0.667 25.709 1.00 16.50 33 GLU C O 1
ATOM 1418 N N . ASP C 1 60 ? 10.450 2.064 25.823 1.00 17.43 34 ASP C N 1
ATOM 1419 C CA . ASP C 1 60 ? 11.357 1.183 25.099 1.00 18.70 34 ASP C CA 1
ATOM 1420 C C . ASP C 1 60 ? 11.865 0.065 26.005 1.00 17.75 34 ASP C C 1
ATOM 1421 O O . ASP C 1 60 ? 12.187 0.305 27.172 1.00 18.06 34 ASP C O 1
ATOM 1426 N N . LYS C 1 61 ? 11.941 -1.150 25.460 1.00 17.27 35 LYS C N 1
ATOM 1427 C CA . LYS C 1 61 ? 12.564 -2.279 26.164 1.00 17.79 35 LYS C CA 1
ATOM 1428 C C . LYS C 1 61 ? 13.987 -1.960 26.604 1.00 18.80 35 LYS C C 1
ATOM 1429 O O . LYS C 1 61 ? 14.411 -2.379 27.682 1.00 19.27 35 LYS C O 1
ATOM 1435 N N . ALA C 1 62 ? 14.727 -1.236 25.766 1.00 19.69 36 ALA C N 1
ATOM 1436 C CA . ALA C 1 62 ? 16.108 -0.878 26.092 1.00 21.13 36 ALA C CA 1
ATOM 1437 C C . ALA C 1 62 ? 16.191 -0.031 27.370 1.00 19.24 36 ALA C C 1
ATOM 1438 O O . ALA C 1 62 ? 17.103 -0.212 28.182 1.00 21.47 36 ALA C O 1
ATOM 1440 N N . ASP C 1 63 ? 15.233 0.880 27.544 1.00 19.07 37 ASP C N 1
ATOM 1441 C CA . ASP C 1 63 ? 15.157 1.717 28.747 1.00 19.58 37 ASP C CA 1
ATOM 1442 C C . ASP C 1 63 ? 14.762 0.876 29.963 1.00 18.19 37 ASP C C 1
ATOM 1443 O O . ASP C 1 63 ? 15.318 1.032 31.054 1.00 19.92 37 ASP C O 1
ATOM 1448 N N . MET C 1 64 ? 13.805 -0.026 29.772 1.00 17.49 38 MET C N 1
ATOM 1449 C CA . MET C 1 64 ? 13.403 -0.925 30.845 1.00 17.40 38 MET C CA 1
ATOM 1450 C C . MET C 1 64 ? 14.603 -1.738 31.334 1.00 16.85 38 MET C C 1
ATOM 1451 O O . MET C 1 64 ? 14.804 -1.896 32.530 1.00 17.90 38 MET C O 1
ATOM 1456 N N . LYS C 1 65 ? 15.390 -2.263 30.399 1.00 17.59 39 LYS C N 1
ATOM 1457 C CA . LYS C 1 65 ? 16.558 -3.067 30.747 1.00 19.29 39 LYS C CA 1
ATOM 1458 C C . LYS C 1 65 ? 17.524 -2.298 31.646 1.00 19.03 39 LYS C C 1
ATOM 1459 O O . LYS C 1 65 ? 18.038 -2.843 32.617 1.00 19.30 39 LYS C O 1
ATOM 1465 N N . GLN C 1 66 ? 17.771 -1.034 31.322 1.00 18.48 40 GLN C N 1
ATOM 1466 C CA . GLN C 1 66 ? 18.676 -0.212 32.132 1.00 20.70 40 GLN C CA 1
ATOM 1467 C C . GLN C 1 66 ? 18.110 0.009 33.544 1.00 18.52 40 GLN C C 1
ATOM 1468 O O . GLN C 1 66 ? 18.845 -0.019 34.534 1.00 18.41 40 GLN C O 1
ATOM 1474 N N . LEU C 1 67 ? 16.797 0.200 33.633 1.00 17.36 41 LEU C N 1
ATOM 1475 C CA . LEU C 1 67 ? 16.122 0.336 34.918 1.00 15.96 41 LEU C CA 1
ATOM 1476 C C . LEU C 1 67 ? 16.253 -0.961 35.735 1.00 14.60 41 LEU C C 1
ATOM 1477 O O . LEU C 1 67 ? 16.557 -0.940 36.928 1.00 14.95 41 LEU C O 1
ATOM 1482 N N . GLU C 1 68 ? 16.030 -2.092 35.077 1.00 14.99 42 GLU C N 1
ATOM 1483 C CA . GLU C 1 68 ? 16.213 -3.393 35.716 1.00 16.01 42 GLU C CA 1
ATOM 1484 C C . GLU C 1 68 ? 17.638 -3.583 36.224 1.00 15.14 42 GLU C C 1
ATOM 1485 O O . GLU C 1 68 ? 17.838 -4.117 37.311 1.00 15.26 42 GLU C O 1
ATOM 1491 N N . ASP C 1 69 ? 18.624 -3.147 35.442 1.00 15.88 43 ASP C N 1
ATOM 1492 C CA . ASP C 1 69 ? 20.024 -3.237 35.869 1.00 16.51 43 ASP C CA 1
ATOM 1493 C C . ASP C 1 69 ? 20.280 -2.439 37.159 1.00 15.45 43 ASP C C 1
ATOM 1494 O O . ASP C 1 69 ? 20.954 -2.921 38.069 1.00 16.41 43 ASP C O 1
ATOM 1499 N N . LYS C 1 70 ? 19.725 -1.231 37.252 1.00 14.71 44 LYS C N 1
ATOM 1500 C CA . LYS C 1 70 ? 19.869 -0.433 38.474 1.00 15.04 44 LYS C CA 1
ATOM 1501 C C . LYS C 1 70 ? 19.251 -1.139 39.677 1.00 13.24 44 LYS C C 1
ATOM 1502 O O . LYS C 1 70 ? 19.824 -1.162 40.764 1.00 13.43 44 LYS C O 1
ATOM 1508 N N . VAL C 1 71 ? 18.081 -1.730 39.466 1.00 12.39 45 VAL C N 1
ATOM 1509 C CA . VAL C 1 71 ? 17.378 -2.399 40.539 1.00 11.48 45 VAL C CA 1
ATOM 1510 C C . VAL C 1 71 ? 18.141 -3.650 40.991 1.00 12.09 45 VAL C C 1
ATOM 1511 O O . VAL C 1 71 ? 18.206 -3.947 42.190 1.00 12.34 45 VAL C O 1
ATOM 1515 N N . GLU C 1 72 ? 18.730 -4.379 40.052 1.00 12.95 46 GLU C N 1
ATOM 1516 C CA . GLU C 1 72 ? 19.522 -5.554 40.443 1.00 14.61 46 GLU C CA 1
ATOM 1517 C C . GLU C 1 72 ? 20.724 -5.156 41.314 1.00 13.81 46 GLU C C 1
ATOM 1518 O O . GLU C 1 72 ? 21.039 -5.821 42.307 1.00 14.54 46 GLU C O 1
ATOM 1524 N N . GLU C 1 73 ? 21.381 -4.058 40.957 1.00 13.25 47 GLU C N 1
ATOM 1525 C CA . GLU C 1 73 ? 22.487 -3.534 41.761 1.00 15.30 47 GLU C CA 1
ATOM 1526 C C . GLU C 1 73 ? 22.005 -3.132 43.162 1.00 13.39 47 GLU C C 1
ATOM 1527 O O . GLU C 1 73 ? 22.655 -3.422 44.166 1.00 14.13 47 GLU C O 1
ATOM 1530 N N . LEU C 1 74 ? 20.865 -2.452 43.227 1.00 11.83 48 LEU C N 1
ATOM 1531 C CA . LEU C 1 74 ? 20.265 -2.088 44.514 1.00 11.52 48 LEU C CA 1
ATOM 1532 C C . LEU C 1 74 ? 19.961 -3.306 45.393 1.00 10.98 48 LEU C C 1
ATOM 1533 O O . LEU C 1 74 ? 20.200 -3.283 46.602 1.00 12.14 48 LEU C O 1
ATOM 1538 N N . LEU C 1 75 ? 19.436 -4.370 44.791 1.00 11.36 49 LEU C N 1
ATOM 1539 C CA . LEU C 1 75 ? 19.156 -5.594 45.553 1.00 12.15 49 LEU C CA 1
ATOM 1540 C C . LEU C 1 75 ? 20.421 -6.133 46.219 1.00 12.28 49 LEU C C 1
ATOM 1541 O O . LEU C 1 75 ? 20.408 -6.494 47.389 1.00 10.92 49 LEU C O 1
ATOM 1546 N N . SER C 1 76 ? 21.516 -6.163 45.473 1.00 11.99 50 SER C N 1
ATOM 1547 C CA . SER C 1 76 ? 22.795 -6.598 46.019 1.00 12.95 50 SER C CA 1
ATOM 1548 C C . SER C 1 76 ? 23.275 -5.698 47.151 1.00 12.12 50 SER C C 1
ATOM 1549 O O . SER C 1 76 ? 23.708 -6.177 48.201 1.00 12.86 50 SER C O 1
ATOM 1552 N N . LYS C 1 77 ? 23.196 -4.390 46.942 1.00 11.95 51 LYS C N 1
ATOM 1553 C CA . LYS C 1 77 ? 23.664 -3.456 47.971 1.00 12.76 51 LYS C CA 1
ATOM 1554 C C . LYS C 1 77 ? 22.822 -3.540 49.252 1.00 11.98 51 LYS C C 1
ATOM 1555 O O . LYS C 1 77 ? 23.349 -3.456 50.359 1.00 12.25 51 LYS C O 1
ATOM 1561 N N . VAL C 1 78 ? 21.512 -3.711 49.093 1.00 10.12 52 VAL C N 1
ATOM 1562 C CA . VAL C 1 78 ? 20.630 -3.822 50.245 1.00 10.40 52 VAL C CA 1
ATOM 1563 C C . VAL C 1 78 ? 20.869 -5.138 51.005 1.00 10.67 52 VAL C C 1
ATOM 1564 O O . VAL C 1 78 ? 20.864 -5.150 52.226 1.00 11.51 52 VAL C O 1
ATOM 1568 N N . TYR C 1 79 ? 21.082 -6.237 50.282 1.00 10.83 53 TYR C N 1
ATOM 1569 C CA . TYR C 1 79 ? 21.424 -7.509 50.924 1.00 11.28 53 TYR C CA 1
ATOM 1570 C C . TYR C 1 79 ? 22.651 -7.356 51.817 1.00 12.32 53 TYR C C 1
ATOM 1571 O O . TYR C 1 79 ? 22.661 -7.766 52.970 1.00 12.37 53 TYR C O 1
ATOM 1580 N N . HIS C 1 80 ? 23.678 -6.716 51.285 1.00 11.82 54 HIS C N 1
ATOM 1581 C CA . HIS C 1 80 ? 24.891 -6.493 52.051 1.00 12.35 54 HIS C CA 1
ATOM 1582 C C . HIS C 1 80 ? 24.629 -5.617 53.284 1.00 12.04 54 HIS C C 1
ATOM 1583 O O . HIS C 1 80 ? 25.057 -5.933 54.396 1.00 12.79 54 HIS C O 1
ATOM 1590 N N . LEU C 1 81 ? 23.932 -4.507 53.083 1.00 11.46 55 LEU C N 1
ATOM 1591 C CA . LEU C 1 81 ? 23.578 -3.629 54.199 1.00 11.74 55 LEU C CA 1
ATOM 1592 C C . LEU C 1 81 ? 22.810 -4.339 55.309 1.00 11.24 55 LEU C C 1
ATOM 1593 O O . LEU C 1 81 ? 23.076 -4.127 56.481 1.00 12.28 55 LEU C O 1
ATOM 1598 N N . GLU C 1 82 ? 21.846 -5.173 54.927 1.00 11.21 56 GLU C N 1
ATOM 1599 C CA . GLU C 1 82 ? 21.083 -5.933 55.908 1.00 11.83 56 GLU C CA 1
ATOM 1600 C C . GLU C 1 82 ? 21.993 -6.829 56.738 1.00 13.03 56 GLU C C 1
ATOM 1601 O O . GLU C 1 82 ? 21.844 -6.935 57.950 1.00 13.91 56 GLU C O 1
ATOM 1607 N N . ASN C 1 83 ? 22.934 -7.477 56.073 1.00 13.20 57 ASN C N 1
ATOM 1608 C CA . ASN C 1 83 ? 23.859 -8.352 56.782 1.00 14.62 57 ASN C CA 1
ATOM 1609 C C . ASN C 1 83 ? 24.753 -7.562 57.727 1.00 14.41 57 ASN C C 1
ATOM 1610 O O . ASN C 1 83 ? 24.994 -7.988 58.853 1.00 15.59 57 ASN C O 1
ATOM 1615 N N . GLU C 1 84 ? 25.208 -6.394 57.279 1.00 13.74 58 GLU C N 1
ATOM 1616 C CA . GLU C 1 84 ? 26.060 -5.546 58.110 1.00 14.11 58 GLU C CA 1
ATOM 1617 C C . GLU C 1 84 ? 25.306 -5.009 59.327 1.00 14.82 58 GLU C C 1
ATOM 1618 O O . GLU C 1 84 ? 25.845 -4.960 60.432 1.00 14.83 58 GLU C O 1
ATOM 1624 N N . VAL C 1 85 ? 24.056 -4.606 59.119 1.00 13.26 59 VAL C N 1
ATOM 1625 C CA . VAL C 1 85 ? 23.251 -4.081 60.216 1.00 14.71 59 VAL C CA 1
ATOM 1626 C C . VAL C 1 85 ? 22.891 -5.176 61.227 1.00 15.23 59 VAL C C 1
ATOM 1627 O O . VAL C 1 85 ? 22.897 -4.924 62.431 1.00 16.35 59 VAL C O 1
ATOM 1631 N N . ALA C 1 86 ? 22.600 -6.388 60.751 1.00 15.36 60 ALA C N 1
ATOM 1632 C CA . ALA C 1 86 ? 22.350 -7.510 61.658 1.00 17.22 60 ALA C CA 1
ATOM 1633 C C . ALA C 1 86 ? 23.553 -7.742 62.569 1.00 17.12 60 ALA C C 1
ATOM 1634 O O . ALA C 1 86 ? 23.389 -7.916 63.776 1.00 18.27 60 ALA C O 1
ATOM 1636 N N . ARG C 1 87 ? 24.758 -7.716 61.999 1.00 16.76 61 ARG C N 1
ATOM 1637 C CA . ARG C 1 87 ? 25.983 -7.860 62.790 1.00 18.00 61 ARG C CA 1
ATOM 1638 C C . ARG C 1 87 ? 26.145 -6.729 63.804 1.00 18.41 61 ARG C C 1
ATOM 1639 O O . ARG C 1 87 ? 26.506 -6.974 64.960 1.00 21.38 61 ARG C O 1
ATOM 1647 N N . LEU C 1 88 ? 25.885 -5.495 63.380 1.00 17.94 62 LEU C N 1
ATOM 1648 C CA . LEU C 1 88 ? 26.001 -4.360 64.296 1.00 18.65 62 LEU C CA 1
ATOM 1649 C C . LEU C 1 88 ? 25.026 -4.489 65.459 1.00 19.67 62 LEU C C 1
ATOM 1650 O O . LEU C 1 88 ? 25.383 -4.216 66.598 1.00 21.81 62 LEU C O 1
ATOM 1655 N N . LYS C 1 89 ? 23.797 -4.905 65.168 1.00 18.45 63 LYS C N 1
ATOM 1656 C CA . LYS C 1 89 ? 22.794 -5.116 66.216 1.00 20.91 63 LYS C CA 1
ATOM 1657 C C . LYS C 1 89 ? 23.267 -6.146 67.246 1.00 21.89 63 LYS C C 1
ATOM 1658 O O . LYS C 1 89 ? 23.095 -5.936 68.448 1.00 25.31 63 LYS C O 1
ATOM 1664 N N . LYS C 1 90 ? 23.874 -7.235 66.773 1.00 23.84 64 LYS C N 1
ATOM 1665 C CA . LYS C 1 90 ? 24.430 -8.273 67.658 1.00 27.02 64 LYS C CA 1
ATOM 1666 C C . LYS C 1 90 ? 25.503 -7.685 68.566 1.00 28.37 64 LYS C C 1
ATOM 1667 O O . LYS C 1 90 ? 25.541 -7.975 69.762 1.00 33.17 64 LYS C O 1
ATOM 1673 N N . LEU C 1 91 ? 26.388 -6.878 67.983 1.00 25.55 65 LEU C N 1
ATOM 1674 C CA . LEU C 1 91 ? 27.530 -6.329 68.719 1.00 24.56 65 LEU C CA 1
ATOM 1675 C C . LEU C 1 91 ? 27.116 -5.347 69.813 1.00 28.70 65 LEU C C 1
ATOM 1676 O O . LEU C 1 91 ? 27.757 -5.289 70.859 1.00 32.35 65 LEU C O 1
ATOM 1681 N N . VAL C 1 92 ? 26.056 -4.577 69.575 1.00 29.58 66 VAL C N 1
ATOM 1682 C CA . VAL C 1 92 ? 25.551 -3.634 70.586 1.00 31.27 66 VAL C CA 1
ATOM 1683 C C . VAL C 1 92 ? 24.471 -4.233 71.501 1.00 32.90 66 VAL C C 1
ATOM 1684 O O . VAL C 1 92 ? 24.004 -3.566 72.425 1.00 37.25 66 VAL C O 1
ATOM 1688 N N . GLY C 1 93 ? 24.074 -5.479 71.243 1.00 33.25 67 GLY C N 1
ATOM 1689 C CA . GLY C 1 93 ? 23.108 -6.186 72.093 1.00 33.57 67 GLY C CA 1
ATOM 1690 C C . GLY C 1 93 ? 21.655 -5.887 71.759 1.00 31.49 67 GLY C C 1
ATOM 1691 O O . GLY C 1 93 ? 20.772 -6.040 72.605 1.00 33.00 67 GLY C O 1
ATOM 1692 N N . GLU C 1 94 ? 21.410 -5.474 70.519 1.00 31.75 68 GLU C N 1
ATOM 1693 C CA . GLU C 1 94 ? 20.073 -5.099 70.060 1.00 31.35 68 GLU C CA 1
ATOM 1694 C C . GLU C 1 94 ? 19.321 -6.280 69.464 1.00 31.65 68 GLU C C 1
ATOM 1695 O O . GLU C 1 94 ? 19.846 -6.976 68.597 1.00 31.44 68 GLU C O 1
ATOM 1701 N N . ARG C 1 95 ? 18.083 -6.486 69.910 1.00 32.64 69 ARG C N 1
ATOM 1702 C CA . ARG C 1 95 ? 17.227 -7.520 69.334 1.00 33.96 69 ARG C CA 1
ATOM 1703 C C . ARG C 1 95 ? 17.053 -7.295 67.834 1.00 36.36 69 ARG C C 1
ATOM 1704 O O . ARG C 1 95 ? 17.062 -8.255 67.067 1.00 38.21 69 ARG C O 1
#

B-factor: mean 25.01, std 10.08, range [10.12, 75.91]

CATH classification: 1.20.5.170

Radius of gyration: 30.04 Å; Cα contacts (8 Å, |Δi|>4): 149; chains: 3; bounding box: 58×17×92 Å

Secondary structure (DSSP, 8-state):
-HHHHHHHHHHHHHHHHHHHHHHHHHHHHHHTBPBGGGGHHHHHHHHHHHHHHHHHHHHHHHHHHHH-/-HHHHHHHHHHHHHHHHHHHHHHHHHHHHHTTBPBGGGHHHHHHHHHHHHHHHHHHHHHHHHHHHHH-/-HHHHHHHHHHHHHHHHHHHHHHHHHHHHHTBPBHHHHHHHHHHHHHHHHHHHHHHHHHHHHHHHHT--

Foldseek 3Di:
DVVVVVVVVVVVVVVVVVVVVVVVVVVVVVVPDDDPVVCVVVVVVVVVVVVVVVVVVVVVVVVVVVVD/DVVVVVVVVVVVVVVVVVVVVVVVVVVVVVVPDDDPVPVVVVVVVVVVVVVVVVVVVVVVVVVVVVVD/DVVVVVVVVVVVVVVVVVVVVVVVVVVVVVPDDDPVVVVVVVVVVVVVVVVVVVVVVVVVVVCVVVVHD